Protein AF-A0A0M0K6E9-F1 (afdb_monomer)

Solvent-accessible surface area (backbone atoms only — not comparable to full-atom values): 15662 Å² total; per-residue (Å²): 115,78,27,54,38,90,87,44,92,44,72,68,58,21,59,28,70,91,46,44,61,85,94,59,81,54,86,78,36,38,85,63,78,70,78,44,75,76,77,86,71,54,71,68,55,49,50,53,54,42,51,75,70,72,53,72,46,71,55,68,53,72,87,80,76,97,54,98,87,68,68,52,81,62,51,58,51,50,52,39,57,74,69,68,52,61,40,91,43,39,32,44,27,28,70,50,66,69,52,52,53,46,30,44,74,76,38,48,69,39,21,67,51,25,30,42,37,42,82,57,90,54,86,40,55,60,27,85,44,22,57,58,44,33,73,74,62,46,40,30,37,29,37,43,50,44,39,38,33,15,24,33,95,82,45,80,47,79,37,75,21,68,21,42,50,36,24,48,74,40,65,34,42,37,33,31,38,49,69,78,71,66,62,46,27,43,43,19,94,86,52,82,92,71,39,59,52,44,72,77,76,59,65,67,60,49,53,48,49,42,51,54,77,57,43,62,44,74,42,54,93,53,62,63,62,60,50,51,52,51,51,51,54,51,52,56,58,71,69,47,70,92,71,78,65,79,61,66,58,42,76,77,48,75,54,95,72,82,87,75,89,71,50,68,76,73,65,95

Nearest PDB structures (foldseek):
  4r7o-assembly5_E  TM=6.839E-01  e=2.406E-07  Bacillus anthracis str. Ames
  1t8q-assembly2_C  TM=6.823E-01  e=1.991E-06  Escherichia coli
  3lcg-assembly1_B  TM=3.330E-01  e=2.921E-01  Escherichia coli K-12
  5x2q-assembly2_D  TM=2.637E-01  e=1.914E-01  Oryzias latipes
  4kem-assembly1_B  TM=5.109E-01  e=4.163E+00  Azospirillum sp. B510

Organism: NCBI:txid1460289

Sequence (268 aa):
MDSSKASATSAAAYMSMDNTATFRTDLYSDAWDGTVCPTLVTHKESIALINAAGRKFTPELKTYFSWSGSLTYDQVVDEYKQAKVEPSRVWLQSFNEPDIMWWIQNEPAFGAQAVMLDGSAIFGGFGHRAGYLASAGVRYIAPQLGHLIASNANGTGLVPSAYARNATAAGLKIITWTVERNYGCSPAEASTRATPPCTSFNELELIDTLYKMGVVGVFSDWPATVTFYASCIDHLRTKRPAASTCGEVKAIWNRSGCCGAQSAREVF

Structure (mmCIF, N/CA/C/O backbone):
data_AF-A0A0M0K6E9-F1
#
_entry.id   AF-A0A0M0K6E9-F1
#
loop_
_atom_site.group_PDB
_atom_site.id
_atom_site.type_symbol
_atom_site.label_atom_id
_atom_site.label_alt_id
_atom_site.label_comp_id
_atom_site.label_asym_id
_atom_site.label_entity_id
_atom_site.label_seq_id
_atom_site.pdbx_PDB_ins_code
_atom_site.Cartn_x
_atom_site.Cartn_y
_atom_site.Cartn_z
_atom_site.occupancy
_atom_site.B_iso_or_equiv
_atom_site.auth_seq_id
_atom_site.auth_comp_id
_atom_site.auth_asym_id
_atom_site.auth_atom_id
_atom_site.pdbx_PDB_model_num
ATOM 1 N N . MET A 1 1 ? 7.246 12.641 3.439 1.00 56.47 1 MET A N 1
ATOM 2 C CA . MET A 1 1 ? 6.322 13.265 2.466 1.00 56.47 1 MET A CA 1
ATOM 3 C C . MET A 1 1 ? 7.118 13.619 1.230 1.00 56.47 1 MET A C 1
ATOM 5 O O . MET A 1 1 ? 8.310 13.838 1.365 1.00 56.47 1 MET A O 1
ATOM 9 N N . ASP A 1 2 ? 6.502 13.663 0.055 1.00 63.94 2 ASP A N 1
ATOM 10 C CA . ASP A 1 2 ? 7.257 13.825 -1.197 1.00 63.94 2 ASP A CA 1
ATOM 11 C C . ASP A 1 2 ? 7.785 15.242 -1.429 1.00 63.94 2 ASP A C 1
ATOM 13 O O . ASP A 1 2 ? 8.821 15.391 -2.060 1.00 63.94 2 ASP A O 1
ATOM 17 N N . SER A 1 3 ? 7.153 16.260 -0.840 1.00 70.38 3 SER A N 1
ATOM 18 C CA . SER A 1 3 ? 7.655 17.640 -0.834 1.00 70.38 3 SER A CA 1
ATOM 19 C C . SER A 1 3 ? 8.727 17.899 0.238 1.00 70.38 3 SER A C 1
ATOM 21 O O . SER A 1 3 ? 9.065 19.051 0.510 1.00 70.38 3 SER A O 1
ATOM 23 N N . SER A 1 4 ? 9.261 16.851 0.888 1.00 71.94 4 SER A N 1
ATOM 24 C CA . SER A 1 4 ? 10.208 17.026 1.992 1.00 71.94 4 SER A CA 1
ATOM 25 C C . SER A 1 4 ? 11.603 17.423 1.516 1.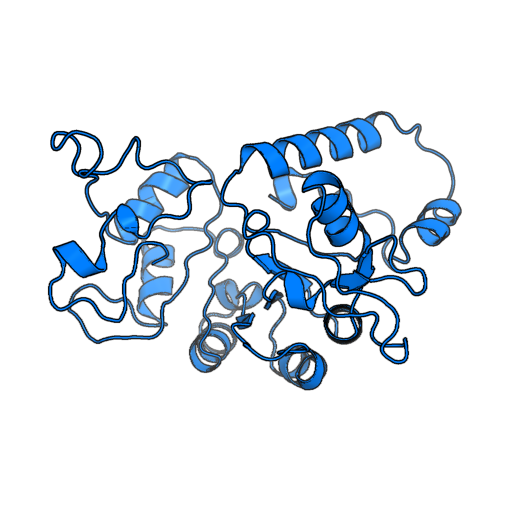00 71.94 4 SER A C 1
ATOM 27 O O . SER A 1 4 ? 12.211 16.703 0.723 1.00 71.94 4 SER A O 1
ATOM 29 N N . LYS A 1 5 ? 12.177 18.474 2.104 1.00 77.81 5 LYS A N 1
ATOM 30 C CA . LYS A 1 5 ? 13.596 18.821 1.944 1.00 77.81 5 LYS A CA 1
ATOM 31 C C . LYS A 1 5 ? 14.370 18.543 3.222 1.00 77.81 5 LYS A C 1
ATOM 33 O O . LYS A 1 5 ? 14.370 19.351 4.144 1.00 77.81 5 LYS A O 1
ATOM 38 N N . ALA A 1 6 ? 15.082 17.418 3.263 1.00 78.88 6 ALA A N 1
ATOM 39 C CA . ALA A 1 6 ? 15.804 16.969 4.459 1.00 78.88 6 ALA A CA 1
ATOM 40 C C . ALA A 1 6 ? 16.859 17.967 4.981 1.00 78.88 6 ALA A C 1
ATOM 42 O O . ALA A 1 6 ? 17.166 17.962 6.166 1.00 78.88 6 ALA A O 1
ATOM 43 N N . SER A 1 7 ? 17.397 18.834 4.117 1.00 83.00 7 SER A N 1
ATOM 44 C CA . SER A 1 7 ? 18.356 19.884 4.488 1.00 83.00 7 SER A CA 1
ATOM 45 C C . SER A 1 7 ? 17.712 21.204 4.935 1.00 83.00 7 SER A C 1
ATOM 47 O O . SER A 1 7 ? 18.424 22.176 5.181 1.00 83.00 7 SER A O 1
ATOM 49 N N . ALA A 1 8 ? 16.381 21.282 5.007 1.00 82.19 8 ALA A N 1
ATOM 50 C CA . ALA A 1 8 ? 15.678 22.486 5.429 1.00 82.19 8 ALA A CA 1
ATOM 51 C C . ALA A 1 8 ? 15.840 22.754 6.932 1.00 82.19 8 ALA A C 1
ATOM 53 O O . ALA A 1 8 ? 15.826 21.841 7.752 1.00 82.19 8 ALA A O 1
ATOM 54 N N . THR A 1 9 ? 15.930 24.033 7.295 1.00 86.69 9 THR A N 1
ATOM 55 C CA . THR A 1 9 ? 16.060 24.502 8.686 1.00 86.69 9 THR A CA 1
ATOM 56 C C . THR A 1 9 ? 14.766 25.099 9.249 1.00 86.69 9 THR A C 1
ATOM 58 O O . THR A 1 9 ? 14.745 25.566 10.385 1.00 86.69 9 THR A O 1
ATOM 61 N N . SER A 1 10 ? 13.674 25.088 8.479 1.00 79.25 10 SER A N 1
ATOM 62 C CA . SER A 1 10 ? 12.345 25.535 8.905 1.00 79.25 10 SER A CA 1
ATOM 63 C C . SER A 1 10 ? 11.263 24.589 8.388 1.00 79.25 10 SER A C 1
ATOM 65 O O . SER A 1 10 ? 11.440 23.953 7.349 1.00 79.25 10 SER A O 1
ATOM 67 N N . ALA A 1 11 ? 10.126 24.514 9.086 1.00 74.44 11 ALA A N 1
ATOM 68 C CA . ALA A 1 11 ? 8.993 23.682 8.669 1.00 74.44 11 ALA A CA 1
ATOM 69 C C . ALA A 1 11 ? 8.453 24.088 7.285 1.00 74.44 11 ALA A C 1
ATOM 71 O O . ALA A 1 11 ? 8.203 23.229 6.444 1.00 74.44 11 ALA A O 1
ATOM 72 N N . ALA A 1 12 ? 8.366 25.397 7.018 1.00 73.00 12 ALA A N 1
ATOM 73 C CA . ALA A 1 12 ? 7.938 25.924 5.723 1.00 73.00 12 ALA A CA 1
ATOM 74 C C . ALA A 1 12 ? 8.882 25.501 4.583 1.00 73.00 12 ALA A C 1
ATOM 76 O O . ALA A 1 12 ? 8.428 25.046 3.540 1.00 73.00 12 ALA A O 1
ATOM 77 N N . ALA A 1 13 ? 10.202 25.575 4.793 1.00 72.69 13 ALA A N 1
ATOM 78 C CA . ALA A 1 13 ? 11.173 25.130 3.792 1.00 72.69 13 ALA A CA 1
ATOM 79 C C . ALA A 1 13 ? 11.216 23.600 3.657 1.00 72.69 13 ALA A C 1
ATOM 81 O O . ALA A 1 13 ? 11.500 23.085 2.574 1.00 72.69 13 ALA A O 1
ATOM 82 N N . TYR A 1 14 ? 10.934 22.876 4.745 1.00 74.81 14 TYR A N 1
ATOM 83 C CA . TYR A 1 14 ? 10.854 21.421 4.736 1.00 74.81 14 TYR A CA 1
ATOM 84 C C . TYR A 1 14 ? 9.679 20.940 3.888 1.00 74.81 14 TYR A C 1
ATOM 86 O O . TYR A 1 14 ? 9.843 19.939 3.214 1.00 74.81 14 TYR A O 1
ATOM 94 N N . MET A 1 15 ? 8.546 21.647 3.879 1.00 71.88 15 MET A N 1
ATOM 95 C CA . MET A 1 15 ? 7.330 21.278 3.138 1.00 71.88 15 MET A CA 1
ATOM 96 C C . MET A 1 15 ? 7.095 22.093 1.850 1.00 71.88 15 MET A C 1
ATOM 98 O O . MET A 1 15 ? 5.975 22.103 1.344 1.00 71.88 15 MET A O 1
ATOM 102 N N . SER A 1 16 ? 8.113 22.785 1.321 1.00 70.44 16 SER A N 1
ATOM 103 C CA . SER A 1 16 ? 7.951 23.677 0.157 1.00 70.44 16 SER A CA 1
ATOM 104 C C . SER A 1 16 ? 7.515 22.933 -1.116 1.00 70.44 16 SER A C 1
ATOM 106 O O . SER A 1 16 ? 8.034 21.851 -1.409 1.00 70.44 16 SER A O 1
ATOM 108 N N . MET A 1 17 ? 6.638 23.565 -1.909 1.00 68.94 17 MET A N 1
ATOM 109 C CA . MET A 1 17 ? 6.231 23.102 -3.248 1.00 68.94 17 MET A CA 1
ATOM 110 C C . MET A 1 17 ? 7.397 23.032 -4.230 1.00 68.94 17 MET A C 1
ATOM 112 O O . MET A 1 17 ? 7.343 22.261 -5.180 1.00 68.94 17 MET A O 1
ATOM 116 N N . ASP A 1 18 ? 8.476 23.786 -3.994 1.00 72.38 18 ASP A N 1
ATOM 117 C CA . ASP A 1 18 ? 9.683 23.705 -4.829 1.00 72.38 18 ASP A CA 1
ATOM 118 C C . ASP A 1 18 ? 10.274 22.284 -4.847 1.00 72.38 18 ASP A C 1
ATOM 120 O O . ASP A 1 18 ? 11.077 21.945 -5.715 1.00 72.38 18 ASP A O 1
ATOM 124 N N . ASN A 1 19 ? 9.900 21.451 -3.868 1.00 73.56 19 ASN A N 1
ATOM 125 C CA . ASN A 1 19 ? 10.309 20.055 -3.775 1.00 73.56 19 ASN A CA 1
ATOM 126 C C . ASN A 1 19 ? 9.246 19.081 -4.317 1.00 73.56 19 ASN A C 1
ATOM 128 O O . ASN A 1 19 ? 9.499 17.876 -4.354 1.00 73.56 19 ASN A O 1
ATOM 132 N N . THR A 1 20 ? 8.057 19.554 -4.705 1.00 76.75 20 THR A N 1
ATOM 133 C CA . THR A 1 20 ? 7.028 18.719 -5.330 1.00 76.75 20 THR A CA 1
ATOM 134 C C . THR A 1 20 ? 7.493 18.324 -6.732 1.00 76.75 20 THR A C 1
ATOM 136 O O . THR A 1 20 ? 7.884 19.157 -7.548 1.00 76.75 20 THR A O 1
ATOM 139 N N . ALA A 1 21 ? 7.457 17.026 -7.041 1.00 76.25 21 ALA A N 1
ATOM 140 C CA . ALA A 1 21 ? 7.793 16.552 -8.379 1.00 76.25 21 ALA A CA 1
ATOM 141 C C . ALA A 1 21 ? 6.805 17.105 -9.424 1.00 76.25 21 ALA A C 1
ATOM 143 O O . ALA A 1 21 ? 5.596 17.084 -9.209 1.00 76.25 21 ALA A O 1
ATOM 144 N N . THR A 1 22 ? 7.306 17.529 -10.587 1.00 74.88 22 THR A N 1
ATOM 145 C CA . THR A 1 22 ? 6.539 18.280 -11.606 1.00 74.88 22 THR A CA 1
ATOM 146 C C . THR A 1 22 ? 5.360 17.533 -12.234 1.00 74.88 22 THR A C 1
ATOM 148 O O . THR A 1 22 ? 4.512 18.156 -12.864 1.00 74.88 22 THR A O 1
ATOM 151 N N . PHE A 1 23 ? 5.288 16.209 -12.085 1.00 71.81 23 PHE A N 1
ATOM 152 C CA . PHE A 1 23 ? 4.136 15.414 -12.523 1.00 71.81 23 PHE A CA 1
ATOM 153 C C . PHE A 1 23 ? 2.958 15.471 -11.537 1.00 71.81 23 PHE A C 1
ATOM 155 O O . PHE A 1 23 ? 1.907 14.900 -11.813 1.00 71.81 23 PHE A O 1
ATOM 162 N N . ARG A 1 24 ? 3.125 16.111 -10.376 1.00 74.56 24 ARG A N 1
ATOM 163 C CA . ARG A 1 24 ? 2.075 16.319 -9.375 1.00 74.56 24 ARG A CA 1
ATOM 164 C C . ARG A 1 24 ? 1.499 17.723 -9.495 1.00 74.56 24 ARG A C 1
ATOM 166 O O . ARG A 1 24 ? 2.095 18.609 -10.098 1.00 74.56 24 ARG A O 1
ATOM 173 N N . THR A 1 25 ? 0.314 17.908 -8.925 1.00 72.69 25 THR A N 1
ATOM 174 C CA . THR A 1 25 ? -0.347 19.209 -8.864 1.00 72.69 25 THR A CA 1
ATOM 175 C C . THR A 1 25 ? -0.344 19.731 -7.441 1.00 72.69 25 THR A C 1
ATOM 177 O O . THR A 1 25 ? -0.618 18.985 -6.502 1.00 72.69 25 THR A O 1
ATOM 180 N N . ASP A 1 26 ? -0.095 21.025 -7.302 1.00 73.75 26 ASP A N 1
ATOM 181 C CA . ASP A 1 26 ? -0.252 21.723 -6.038 1.00 73.75 26 ASP A CA 1
ATOM 182 C C . ASP A 1 26 ? -1.577 22.507 -5.958 1.00 73.75 26 ASP A C 1
ATOM 184 O O . ASP A 1 26 ? -1.787 23.231 -4.990 1.00 73.75 26 ASP A O 1
ATOM 188 N N . LEU A 1 27 ? -2.487 22.338 -6.934 1.00 71.25 27 LEU A N 1
ATOM 189 C CA . LEU A 1 27 ? -3.756 23.077 -7.089 1.00 71.25 27 LEU A CA 1
ATOM 190 C C . LEU A 1 27 ? -4.636 23.115 -5.823 1.00 71.25 27 LEU A C 1
ATOM 192 O O . LEU A 1 27 ? -5.448 24.021 -5.672 1.00 71.25 27 LEU A O 1
ATOM 196 N N . TYR A 1 28 ? -4.487 22.139 -4.923 1.00 69.00 28 TYR A N 1
ATOM 197 C CA . TYR A 1 28 ? -5.249 22.024 -3.672 1.00 69.00 28 TYR A CA 1
ATOM 198 C C . TYR A 1 28 ? -4.394 22.197 -2.407 1.00 69.00 28 TYR A C 1
ATOM 200 O O . TYR A 1 28 ? -4.772 21.724 -1.337 1.00 69.00 28 TYR A O 1
ATOM 208 N N . SER A 1 29 ? -3.227 22.828 -2.526 1.00 67.12 29 SER A N 1
ATOM 209 C CA . SER A 1 29 ? -2.362 23.161 -1.392 1.00 67.12 29 SER A CA 1
ATOM 210 C C . SER A 1 29 ? -2.468 24.645 -1.033 1.00 67.12 29 SER A C 1
ATOM 212 O O . SER A 1 29 ? -2.678 25.479 -1.915 1.00 67.12 29 SER A O 1
ATOM 214 N N . ASP A 1 30 ? -2.217 24.991 0.235 1.00 60.59 30 ASP A N 1
ATOM 215 C CA . ASP A 1 30 ? -2.114 26.379 0.737 1.00 60.59 30 ASP A CA 1
ATOM 216 C C . ASP A 1 30 ? -1.158 27.215 -0.091 1.00 60.59 30 ASP A C 1
ATOM 218 O O . ASP A 1 30 ? -1.250 28.436 -0.139 1.00 60.59 30 ASP A O 1
ATOM 222 N N . ALA A 1 31 ? -0.205 26.550 -0.721 1.00 55.06 31 ALA A N 1
ATOM 223 C CA . ALA A 1 31 ? 0.889 27.177 -1.402 1.00 55.06 31 ALA A CA 1
ATOM 224 C C . ALA A 1 31 ? 0.543 27.545 -2.867 1.00 55.06 31 ALA A C 1
ATOM 226 O O . ALA A 1 31 ? 1.292 28.295 -3.486 1.00 55.06 31 ALA A O 1
ATOM 227 N N . TRP A 1 32 ? -0.618 27.123 -3.399 1.00 57.84 32 TRP A N 1
ATOM 228 C CA . TRP A 1 32 ? -1.093 27.536 -4.731 1.00 57.84 32 TRP A CA 1
ATOM 229 C C . TRP A 1 32 ? -1.640 28.969 -4.776 1.00 57.84 32 TRP A C 1
ATOM 231 O O . TRP A 1 32 ? -1.331 29.705 -5.711 1.00 57.84 32 TRP A O 1
ATOM 241 N N . ASP A 1 33 ? -2.426 29.393 -3.780 1.00 63.12 33 ASP A N 1
ATOM 242 C CA . ASP A 1 33 ? -2.979 30.758 -3.735 1.00 63.12 33 ASP A CA 1
ATOM 243 C C . ASP A 1 33 ? -3.060 31.393 -2.333 1.00 63.12 33 ASP A C 1
ATOM 245 O O . ASP A 1 33 ? -3.510 32.532 -2.198 1.00 63.12 33 ASP A O 1
ATOM 249 N N . GLY A 1 34 ? -2.612 30.699 -1.281 1.00 61.03 34 GLY A N 1
ATOM 250 C CA . GLY A 1 34 ? -2.683 31.186 0.100 1.00 61.03 34 GLY A CA 1
ATOM 251 C C . GLY A 1 34 ? -4.090 31.198 0.705 1.00 61.03 34 GLY A C 1
ATOM 252 O O . GLY A 1 34 ? -4.249 31.670 1.830 1.00 61.03 34 GLY A O 1
ATOM 253 N N . THR A 1 35 ? -5.111 30.711 -0.010 1.00 61.12 35 THR A N 1
ATOM 254 C CA . THR A 1 35 ? -6.521 30.773 0.412 1.00 61.12 35 THR A CA 1
ATOM 255 C C . THR A 1 35 ? -7.100 29.426 0.842 1.00 61.12 35 THR A C 1
ATOM 257 O O . THR A 1 35 ? -8.099 29.399 1.563 1.00 61.12 35 THR A O 1
ATOM 260 N N . VAL A 1 36 ? -6.466 28.309 0.465 1.00 61.19 36 VAL A N 1
ATOM 261 C CA . VAL A 1 36 ? -6.935 26.953 0.789 1.00 61.19 36 VAL A CA 1
ATOM 262 C C . VAL A 1 36 ? -5.962 26.254 1.732 1.00 61.19 36 VAL A C 1
ATOM 264 O O . VAL A 1 36 ? -4.979 25.691 1.281 1.00 61.19 36 VAL A O 1
ATOM 267 N N . CYS A 1 37 ? -6.268 26.226 3.031 1.00 64.88 37 CYS A N 1
ATOM 268 C CA . CYS A 1 37 ? -5.591 25.342 3.985 1.00 64.88 37 CYS A CA 1
ATOM 269 C C . CYS A 1 37 ? -6.374 24.024 4.116 1.00 64.88 37 CYS A C 1
ATOM 271 O O . CYS A 1 37 ? -7.445 24.033 4.740 1.00 64.88 37 CYS A O 1
ATOM 273 N N . PRO A 1 38 ? -5.927 22.890 3.531 1.00 71.94 38 PRO A N 1
ATOM 274 C CA . PRO A 1 38 ? -6.587 21.621 3.726 1.00 71.94 38 PRO A CA 1
ATOM 275 C C . PRO A 1 38 ? -6.465 21.252 5.201 1.00 71.94 38 PRO A C 1
ATOM 277 O O . PRO A 1 38 ? -5.383 21.169 5.783 1.00 71.94 38 PRO A O 1
ATOM 280 N N . THR A 1 39 ? -7.619 21.048 5.822 1.00 80.00 39 THR A N 1
ATOM 281 C CA . THR A 1 39 ? -7.694 20.683 7.231 1.00 80.00 39 THR A CA 1
ATOM 282 C C . THR A 1 39 ? -7.197 19.253 7.398 1.00 80.00 39 THR A C 1
ATOM 284 O O . THR A 1 39 ? -7.747 18.325 6.802 1.00 80.00 39 THR A O 1
ATOM 287 N N . LEU A 1 40 ? -6.155 19.070 8.212 1.00 83.56 40 LEU A N 1
ATOM 288 C CA . LEU A 1 40 ? -5.730 17.738 8.627 1.00 83.56 40 LEU A CA 1
ATOM 289 C C . LEU A 1 40 ? -6.861 17.073 9.408 1.00 83.56 40 LEU A C 1
ATOM 291 O O . LEU A 1 40 ? -7.441 17.676 10.309 1.00 83.56 40 LEU A O 1
ATOM 295 N N . VAL A 1 41 ? -7.136 15.819 9.070 1.00 88.88 41 VAL A N 1
ATOM 296 C CA . VAL A 1 41 ? -8.130 15.001 9.760 1.00 88.88 41 VAL A CA 1
ATOM 297 C C . VAL A 1 41 ? -7.441 13.967 10.636 1.00 88.88 41 VAL A C 1
ATOM 299 O O . VAL A 1 41 ? -6.363 13.460 10.319 1.00 88.88 41 VAL A O 1
ATOM 302 N N . THR A 1 42 ? -8.086 13.630 11.742 1.00 92.81 42 THR A N 1
ATOM 303 C CA . THR A 1 42 ? -7.726 12.479 12.566 1.00 92.81 42 THR A CA 1
ATOM 304 C C . THR A 1 42 ? -7.980 11.175 11.810 1.00 92.81 42 THR A C 1
ATOM 306 O O . THR A 1 42 ? -8.753 11.115 10.847 1.00 92.81 42 THR A O 1
ATOM 309 N N . HIS A 1 43 ? -7.377 10.082 12.277 1.00 94.94 43 HIS A N 1
ATOM 310 C CA . HIS A 1 43 ? -7.642 8.768 11.697 1.00 94.94 43 HIS A CA 1
ATOM 311 C C . HIS A 1 43 ? -9.131 8.383 11.835 1.00 94.94 43 HIS A C 1
ATOM 313 O O . HIS A 1 43 ? -9.732 7.972 10.843 1.00 94.94 43 HIS A O 1
ATOM 319 N N . LYS A 1 44 ? -9.783 8.656 12.977 1.00 96.50 44 LYS A N 1
ATOM 320 C CA . LYS A 1 44 ? -11.241 8.464 13.153 1.00 96.50 44 LYS A CA 1
ATOM 321 C C . LYS A 1 44 ? -12.088 9.223 12.130 1.00 96.50 44 LYS A C 1
ATOM 323 O O . LYS A 1 44 ? -13.037 8.662 11.582 1.00 96.50 44 LYS A O 1
ATOM 328 N N . GLU A 1 45 ? -11.756 10.481 11.854 1.00 96.44 45 GLU A N 1
ATOM 329 C CA . GLU A 1 45 ? -12.460 11.278 10.841 1.00 96.44 45 GLU A CA 1
ATOM 330 C C . GLU A 1 45 ? -12.248 10.708 9.436 1.00 96.44 45 GLU A C 1
ATOM 332 O O . GLU A 1 45 ? -13.209 10.581 8.675 1.00 96.44 45 GLU A O 1
ATOM 337 N N . SER A 1 46 ? -11.028 10.267 9.106 1.00 96.62 46 SER A N 1
ATOM 338 C CA . SER A 1 46 ? -10.772 9.589 7.829 1.00 96.62 46 SER A CA 1
ATOM 339 C C . SER A 1 46 ? -11.556 8.276 7.702 1.00 96.62 46 SER A C 1
ATOM 341 O O . SER A 1 46 ? -12.117 8.003 6.638 1.00 96.62 46 SER A O 1
ATOM 343 N N . ILE A 1 47 ? -11.691 7.506 8.795 1.00 98.38 47 ILE A N 1
ATOM 344 C CA . ILE A 1 47 ? -12.524 6.301 8.832 1.00 98.38 47 ILE A CA 1
ATOM 345 C C . ILE A 1 47 ? -13.972 6.660 8.491 1.00 98.38 47 ILE A C 1
ATOM 347 O O . ILE A 1 47 ? -14.576 6.020 7.630 1.00 98.38 47 ILE A O 1
ATOM 351 N N . ALA A 1 48 ? -14.527 7.693 9.129 1.00 97.94 48 ALA A N 1
ATOM 352 C CA . ALA A 1 48 ? -15.903 8.119 8.891 1.00 97.94 48 ALA A CA 1
ATOM 353 C C . ALA A 1 48 ? -16.136 8.528 7.424 1.00 97.94 48 ALA A C 1
ATOM 355 O O . ALA A 1 48 ? -17.099 8.067 6.806 1.00 97.94 48 ALA A O 1
ATOM 356 N N . LEU A 1 49 ? -15.230 9.326 6.848 1.00 96.94 49 LEU A N 1
ATOM 357 C CA . LEU A 1 49 ? -15.312 9.795 5.461 1.00 96.94 49 LEU A CA 1
ATOM 358 C C . LEU A 1 49 ? -15.245 8.641 4.449 1.00 96.94 49 LEU A C 1
ATOM 360 O O . LEU A 1 49 ? -16.105 8.517 3.575 1.00 96.94 49 LEU A O 1
ATOM 364 N N . ILE A 1 50 ? -14.250 7.761 4.582 1.00 97.25 50 ILE A N 1
ATOM 365 C CA . ILE A 1 50 ? -14.052 6.626 3.667 1.00 97.25 50 ILE A CA 1
ATOM 366 C C . ILE A 1 50 ? -15.193 5.608 3.817 1.00 97.25 50 ILE A C 1
ATOM 368 O O . ILE A 1 50 ? -15.657 5.038 2.822 1.00 97.25 50 ILE A O 1
ATOM 372 N N . ASN A 1 51 ? -15.698 5.404 5.040 1.00 96.81 51 ASN A N 1
ATOM 373 C CA . ASN A 1 51 ? -16.830 4.515 5.273 1.00 96.81 51 ASN A CA 1
ATOM 374 C C . ASN A 1 51 ? -18.113 5.041 4.622 1.00 96.81 51 ASN A C 1
ATOM 376 O O . ASN A 1 51 ? -18.817 4.265 3.978 1.00 96.81 51 ASN A O 1
ATOM 380 N N . ALA A 1 52 ? -18.387 6.345 4.738 1.00 97.25 52 ALA A N 1
ATOM 381 C CA . ALA A 1 52 ? -19.530 6.987 4.089 1.00 97.25 52 ALA A CA 1
ATOM 382 C C . ALA A 1 52 ? -19.474 6.859 2.556 1.00 97.25 52 ALA A C 1
ATOM 384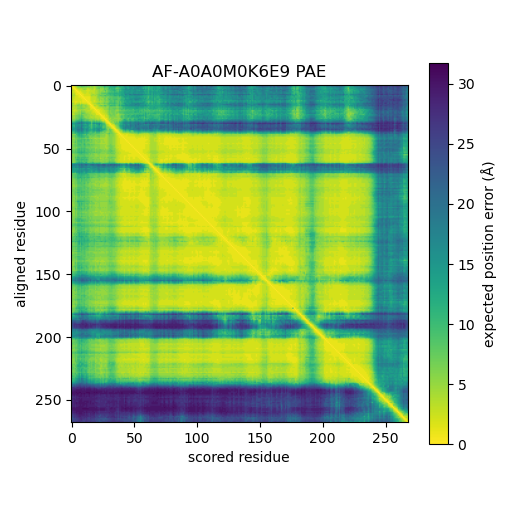 O O . ALA A 1 52 ? -20.506 6.710 1.907 1.00 97.25 52 ALA A O 1
ATOM 385 N N . ALA A 1 53 ? -18.268 6.831 1.979 1.00 96.44 53 ALA A N 1
ATOM 386 C CA . ALA A 1 53 ? -18.049 6.574 0.557 1.00 96.44 53 ALA A CA 1
ATOM 387 C C . ALA A 1 53 ? -18.132 5.081 0.160 1.00 96.44 53 ALA A C 1
ATOM 389 O O . ALA A 1 53 ? -17.966 4.748 -1.017 1.00 96.44 53 ALA A O 1
ATOM 390 N N . GLY A 1 54 ? -18.352 4.168 1.116 1.00 96.31 54 GLY A N 1
ATOM 391 C CA . GLY A 1 54 ? -18.460 2.727 0.875 1.00 96.31 54 GLY A CA 1
ATOM 392 C C . GLY A 1 54 ? -17.159 2.067 0.405 1.00 96.31 54 GLY A C 1
ATOM 393 O O . GLY A 1 54 ? -17.206 1.053 -0.290 1.00 96.31 54 GLY A O 1
ATOM 394 N N . ARG A 1 55 ? -15.992 2.642 0.730 1.00 95.25 55 ARG A N 1
ATOM 395 C CA . ARG A 1 55 ? -14.679 2.167 0.252 1.00 95.25 55 ARG A CA 1
ATOM 396 C C . ARG A 1 55 ? -13.937 1.323 1.290 1.00 95.25 55 ARG A C 1
ATOM 398 O O . ARG A 1 55 ? -14.297 1.309 2.466 1.00 95.25 55 ARG A O 1
ATOM 405 N N . LYS A 1 56 ? -12.936 0.564 0.841 1.00 97.19 56 LYS A N 1
ATOM 406 C CA . LYS A 1 56 ? -11.987 -0.154 1.710 1.00 97.19 56 LYS A CA 1
ATOM 407 C C . LYS A 1 56 ? -10.920 0.820 2.227 1.00 97.19 56 LYS A C 1
ATOM 409 O O . LYS A 1 56 ? -10.765 1.912 1.686 1.00 97.19 56 LYS A O 1
ATOM 414 N N . PHE A 1 57 ? -10.197 0.416 3.263 1.00 97.94 57 PHE A N 1
ATOM 415 C CA . PHE A 1 57 ? -9.190 1.224 3.947 1.00 97.94 57 PHE A CA 1
ATOM 416 C C . PHE A 1 57 ? -7.814 0.591 3.767 1.00 97.94 57 PHE A C 1
ATOM 418 O O . PHE A 1 57 ? -7.688 -0.625 3.875 1.00 97.94 57 PHE A O 1
ATOM 425 N N . THR A 1 58 ? -6.784 1.406 3.546 1.00 97.25 58 THR A N 1
ATOM 426 C CA . THR A 1 58 ? -5.381 0.964 3.458 1.00 97.25 58 THR A CA 1
ATOM 427 C C . THR A 1 58 ? -4.484 1.817 4.375 1.00 97.25 58 THR A C 1
ATOM 429 O O . THR A 1 58 ? -3.594 2.515 3.881 1.00 97.25 58 THR A O 1
ATOM 432 N N . PRO A 1 59 ? -4.747 1.880 5.695 1.00 97.00 59 PRO A N 1
ATOM 433 C CA . PRO A 1 59 ? -4.001 2.744 6.614 1.00 97.00 59 PRO A CA 1
ATOM 434 C C . PRO A 1 59 ? -2.550 2.278 6.781 1.00 97.00 59 PRO A C 1
ATOM 436 O O . PRO A 1 59 ? -2.297 1.110 7.075 1.00 97.00 59 PRO A O 1
ATOM 439 N N . GLU A 1 60 ? -1.600 3.203 6.640 1.00 95.94 60 GLU A N 1
ATOM 440 C CA . GLU A 1 60 ? -0.194 2.947 6.951 1.00 95.94 60 GLU A CA 1
ATOM 441 C C . GLU A 1 60 ? 0.165 3.424 8.353 1.00 95.94 60 GLU A C 1
ATOM 443 O O . GLU A 1 60 ? 0.081 4.617 8.651 1.00 95.94 60 GLU A O 1
ATOM 448 N N . LEU A 1 61 ? 0.639 2.498 9.187 1.00 93.88 61 LEU A N 1
ATOM 449 C CA . LEU A 1 61 ? 1.290 2.839 10.439 1.00 93.88 61 LEU A CA 1
ATOM 450 C C . LEU A 1 61 ? 2.732 3.266 10.150 1.00 93.88 61 LEU A C 1
ATOM 452 O O . LEU A 1 61 ? 3.590 2.457 9.800 1.00 93.88 61 LEU A O 1
ATOM 456 N N . LYS A 1 62 ? 2.994 4.568 10.263 1.00 89.69 62 LYS A N 1
ATOM 457 C CA . LYS A 1 62 ? 4.324 5.142 10.041 1.00 89.69 62 LYS A CA 1
ATOM 458 C C . LYS A 1 62 ? 5.231 4.887 11.246 1.00 89.69 62 LYS A C 1
ATOM 460 O O . LYS A 1 62 ? 4.824 5.101 12.385 1.00 89.69 62 LYS A O 1
ATOM 465 N N . THR A 1 63 ? 6.485 4.510 10.989 1.00 73.50 63 THR A N 1
ATOM 466 C CA . THR A 1 63 ? 7.518 4.417 12.030 1.00 73.50 63 THR A CA 1
ATOM 467 C C . THR A 1 63 ? 7.748 5.785 12.679 1.00 73.50 63 THR A C 1
ATOM 469 O O . THR A 1 63 ? 7.798 6.817 12.010 1.00 73.50 63 THR A O 1
ATOM 472 N N . TYR A 1 64 ? 7.863 5.778 14.001 1.00 66.00 64 TYR A N 1
ATOM 473 C CA . TYR A 1 64 ? 7.588 6.920 14.862 1.00 66.00 64 TYR A CA 1
ATOM 474 C C . TYR A 1 64 ? 8.691 7.972 14.988 1.00 66.00 64 TYR A C 1
ATOM 476 O O . TYR A 1 64 ? 9.851 7.654 15.241 1.00 66.00 64 TYR A O 1
ATOM 484 N N . PHE A 1 65 ? 8.248 9.231 15.031 1.00 59.91 65 PHE A N 1
ATOM 485 C CA . PHE A 1 65 ? 8.733 10.235 15.980 1.00 59.91 65 PHE A CA 1
ATOM 486 C C . PHE A 1 65 ? 7.597 10.476 16.990 1.00 59.91 65 PHE A C 1
ATOM 488 O O . PHE A 1 65 ? 6.460 10.684 16.573 1.00 59.91 65 PHE A O 1
ATOM 495 N N . SER A 1 66 ? 7.856 10.386 18.298 1.00 56.66 66 SER A N 1
ATOM 496 C CA . SER A 1 66 ? 6.794 10.491 19.314 1.00 56.66 66 SER A CA 1
ATOM 497 C C . SER A 1 66 ? 6.194 11.902 19.348 1.00 56.66 66 SER A C 1
ATOM 499 O O . SER A 1 66 ? 6.887 12.864 19.676 1.00 56.66 66 SER A O 1
ATOM 501 N N . TRP A 1 67 ? 4.906 12.023 19.018 1.00 68.25 67 TRP A N 1
ATOM 502 C CA . TRP A 1 67 ? 4.096 13.224 19.240 1.00 68.25 67 TRP A CA 1
ATOM 503 C C . TRP A 1 67 ? 2.644 12.832 19.552 1.00 68.25 67 TRP A C 1
ATOM 505 O O . TRP A 1 67 ? 2.220 11.712 19.267 1.00 68.25 67 TRP A O 1
ATOM 515 N N . SER A 1 68 ? 1.881 13.751 20.147 1.00 68.12 68 SER A N 1
ATOM 516 C CA . SER A 1 68 ? 0.576 13.481 20.775 1.00 68.12 68 SER A CA 1
ATOM 517 C C . SER A 1 68 ? -0.511 12.884 19.871 1.00 68.12 68 SER A C 1
ATOM 519 O O . SER A 1 68 ? -1.461 12.316 20.399 1.00 68.12 68 SER A O 1
ATOM 521 N N . GLY A 1 69 ? -0.405 13.003 18.545 1.00 69.44 69 GLY A N 1
ATOM 522 C CA . GLY A 1 69 ? -1.394 12.483 17.592 1.00 69.44 69 GLY A CA 1
ATOM 523 C C . GLY A 1 69 ? -1.016 11.172 16.903 1.00 69.44 69 GLY A C 1
ATOM 524 O O . GLY A 1 69 ? -1.671 10.796 15.936 1.00 69.44 69 GLY A O 1
ATOM 525 N N . SER A 1 70 ? 0.041 10.487 17.344 1.00 79.88 70 SER A N 1
ATOM 526 C CA . SER A 1 70 ? 0.459 9.225 16.725 1.00 79.88 70 SER A CA 1
ATOM 527 C C . SER A 1 70 ? -0.236 8.007 17.361 1.00 79.88 70 SER A C 1
ATOM 529 O O . SER A 1 70 ? -0.282 7.906 18.584 1.00 79.88 70 SER A O 1
ATOM 531 N N . LEU A 1 71 ? -0.761 7.091 16.531 1.00 86.88 71 LEU A N 1
ATOM 532 C CA . LEU A 1 71 ? -1.496 5.878 16.947 1.00 86.88 71 LEU A CA 1
ATOM 533 C C . LEU A 1 71 ? -0.647 4.607 16.990 1.00 86.88 71 LEU A C 1
ATOM 535 O O . LEU A 1 71 ? -0.120 4.195 15.957 1.00 86.88 71 LEU A O 1
ATOM 539 N N . THR A 1 72 ? -0.516 3.943 18.129 1.00 91.12 72 THR A N 1
ATOM 540 C CA . THR A 1 72 ? 0.231 2.678 18.238 1.00 91.12 72 THR A CA 1
ATOM 541 C C . THR A 1 72 ? -0.416 1.532 17.440 1.00 91.12 72 THR A C 1
ATOM 543 O O . THR A 1 72 ? -1.533 1.650 16.926 1.00 91.12 72 THR A O 1
ATOM 546 N N . TYR A 1 73 ? 0.294 0.403 17.315 1.00 92.06 73 TYR A N 1
ATOM 547 C CA . TYR A 1 73 ? -0.176 -0.779 16.577 1.00 92.06 73 TYR A CA 1
ATOM 548 C C . TYR A 1 73 ? -1.540 -1.301 17.072 1.00 92.06 73 TYR A C 1
ATOM 550 O O . TYR A 1 73 ? -2.333 -1.778 16.269 1.00 92.06 73 TYR A O 1
ATOM 558 N N . ASP A 1 74 ? -1.860 -1.173 18.355 1.00 94.69 74 ASP A N 1
ATOM 559 C CA . ASP A 1 74 ? -3.155 -1.532 18.939 1.00 94.69 74 ASP A CA 1
ATOM 560 C C . ASP A 1 74 ? -4.198 -0.430 18.707 1.00 94.69 74 ASP A C 1
ATOM 562 O O . ASP A 1 74 ? -5.302 -0.704 18.233 1.00 94.69 74 ASP A O 1
ATOM 566 N N . GLN A 1 75 ? -3.823 0.834 18.926 1.00 94.44 75 GLN A N 1
ATOM 567 C CA . GLN A 1 75 ? -4.730 1.974 18.782 1.00 94.44 75 GLN A CA 1
ATOM 568 C C . GLN A 1 75 ? -5.303 2.103 17.367 1.00 94.44 75 GLN A C 1
ATOM 570 O O . GLN A 1 75 ? -6.498 2.357 17.223 1.00 94.44 75 GLN A O 1
ATOM 575 N N . VAL A 1 76 ? -4.501 1.888 16.313 1.00 95.75 76 VAL A N 1
ATOM 576 C CA . VAL A 1 76 ? -5.010 1.946 14.929 1.00 95.75 76 VAL A CA 1
ATOM 577 C C . VAL A 1 76 ? -6.126 0.925 14.689 1.00 95.75 76 VAL A C 1
ATOM 579 O O . VAL A 1 76 ? -7.101 1.235 14.006 1.00 95.75 76 VAL A O 1
ATOM 582 N N . VAL A 1 77 ? -6.030 -0.265 15.290 1.00 97.88 77 VAL A N 1
ATOM 583 C CA . VAL A 1 77 ? -7.046 -1.322 15.184 1.00 97.88 77 VAL A CA 1
ATOM 584 C C . VAL A 1 77 ? -8.286 -0.976 16.004 1.00 97.88 77 VAL A C 1
ATOM 586 O O . VAL A 1 77 ? -9.414 -1.134 15.525 1.00 97.88 77 VAL A O 1
ATOM 589 N N . ASP A 1 78 ? -8.096 -0.467 17.218 1.00 98.12 78 ASP A N 1
ATOM 590 C CA . ASP A 1 78 ? -9.194 -0.099 18.109 1.00 98.12 78 ASP A CA 1
ATOM 591 C C . ASP A 1 78 ? -10.109 0.966 17.505 1.00 98.12 78 ASP A C 1
ATOM 593 O O . ASP A 1 78 ? -11.326 0.912 17.696 1.00 98.12 78 ASP A O 1
ATOM 597 N N . GLU A 1 79 ? -9.571 1.897 16.718 1.00 98.12 79 GLU A N 1
ATOM 598 C CA . GLU A 1 79 ? -10.395 2.890 16.028 1.00 98.12 79 GLU A CA 1
ATOM 599 C C . GLU A 1 79 ? -11.311 2.267 14.962 1.00 98.12 79 GLU A C 1
ATOM 601 O O . GLU A 1 79 ? -12.481 2.651 14.866 1.00 98.12 79 GLU A O 1
ATOM 606 N N . TYR A 1 80 ? -10.851 1.246 14.225 1.00 98.50 80 TYR A N 1
ATOM 607 C CA . TYR A 1 80 ? -11.712 0.495 13.299 1.00 98.50 80 TYR A CA 1
ATOM 608 C C . TYR A 1 80 ? -12.786 -0.311 14.032 1.00 98.50 80 TYR A C 1
ATOM 610 O O . TYR A 1 80 ? -13.943 -0.329 13.599 1.00 98.50 80 TYR A O 1
ATOM 618 N N . LYS A 1 81 ? -12.436 -0.936 15.164 1.00 98.44 81 LYS A N 1
ATOM 619 C CA . LYS A 1 81 ? -13.398 -1.657 16.014 1.00 98.44 81 LYS A CA 1
ATOM 620 C C . LYS A 1 81 ? -14.472 -0.717 16.567 1.00 98.44 81 LYS A C 1
ATOM 622 O O . LYS A 1 81 ? -15.658 -1.031 16.484 1.00 98.44 81 LYS A O 1
ATOM 627 N N . GLN A 1 82 ? -14.079 0.453 17.076 1.00 98.38 82 GLN A N 1
ATOM 628 C CA . GLN A 1 82 ? -15.000 1.485 17.573 1.00 98.38 82 GLN A CA 1
ATOM 629 C C . GLN A 1 82 ? -15.956 1.965 16.476 1.00 98.38 82 GLN A C 1
ATOM 631 O O . GLN A 1 82 ? -17.153 2.124 16.721 1.00 98.38 82 GLN A O 1
ATOM 636 N N . ALA A 1 83 ? -15.445 2.135 15.255 1.00 98.19 83 ALA A N 1
ATOM 637 C CA . ALA A 1 83 ? -16.239 2.497 14.085 1.00 98.19 83 ALA A CA 1
ATOM 638 C C . ALA A 1 83 ? -17.077 1.336 13.512 1.00 98.19 83 ALA A C 1
ATOM 640 O O . ALA A 1 83 ? -17.832 1.550 12.562 1.00 98.19 83 ALA A O 1
ATOM 641 N N . LYS A 1 84 ? -16.971 0.123 14.079 1.00 97.81 84 LYS A N 1
ATOM 642 C CA . LYS A 1 84 ? -17.654 -1.100 13.623 1.00 97.81 84 LYS A CA 1
ATOM 643 C C . LYS A 1 84 ? -17.380 -1.409 12.147 1.00 97.81 84 LYS A C 1
ATOM 645 O O . LYS A 1 84 ? -18.275 -1.811 11.405 1.00 97.81 84 LYS A O 1
ATOM 650 N N . VAL A 1 85 ? -16.143 -1.184 11.710 1.00 98.44 85 VAL A N 1
ATOM 651 C CA . VAL A 1 85 ? -15.697 -1.545 10.364 1.00 98.44 85 VAL A CA 1
ATOM 652 C C . VAL A 1 85 ? -15.323 -3.022 10.344 1.00 98.44 85 VAL A C 1
ATOM 654 O O . VAL A 1 85 ? -14.514 -3.475 11.151 1.00 98.44 85 VAL A O 1
ATOM 657 N N . GLU A 1 86 ? -15.889 -3.762 9.392 1.00 97.88 86 GLU A N 1
ATOM 658 C CA . GLU A 1 86 ? -15.530 -5.161 9.155 1.00 97.88 86 GLU A CA 1
ATOM 659 C C . GLU A 1 86 ? -14.028 -5.297 8.844 1.00 97.88 86 GLU A C 1
ATOM 661 O O . GLU A 1 86 ? -13.552 -4.632 7.914 1.00 97.88 86 GLU A O 1
ATOM 666 N N . PRO A 1 87 ? -13.276 -6.170 9.545 1.00 98.06 87 PRO A N 1
ATOM 667 C CA . PRO A 1 87 ? -11.828 -6.309 9.355 1.00 98.06 87 PRO A CA 1
ATOM 668 C C . PRO A 1 87 ? -11.411 -6.601 7.907 1.00 98.06 87 PRO A C 1
ATOM 670 O O . PRO A 1 87 ? -10.393 -6.099 7.439 1.00 98.06 87 PRO A O 1
ATOM 673 N N . SER A 1 88 ? -12.244 -7.322 7.148 1.00 97.31 88 SER A N 1
ATOM 674 C CA . SER A 1 88 ? -12.018 -7.623 5.725 1.00 97.31 88 SER A CA 1
ATOM 675 C C . SER A 1 88 ? -11.968 -6.384 4.820 1.00 97.31 88 SER A C 1
ATOM 677 O O . SER A 1 88 ? -11.477 -6.451 3.691 1.00 97.31 88 SER A O 1
ATOM 679 N N . ARG A 1 89 ? -12.438 -5.223 5.294 1.00 97.81 89 ARG A N 1
ATOM 680 C CA . ARG A 1 89 ? -12.334 -3.943 4.579 1.00 97.81 89 ARG A CA 1
ATOM 681 C C . ARG A 1 89 ? -11.042 -3.186 4.877 1.00 97.81 89 ARG A C 1
ATOM 683 O O . ARG A 1 89 ? -10.830 -2.156 4.242 1.00 97.81 89 ARG A O 1
ATOM 690 N N . VAL A 1 90 ? -10.203 -3.646 5.806 1.00 98.38 90 VAL A N 1
ATOM 691 C CA . VAL A 1 90 ? -9.048 -2.890 6.309 1.00 98.38 90 VAL A CA 1
ATOM 692 C C . VAL A 1 90 ? -7.743 -3.596 5.967 1.00 98.38 90 VAL A C 1
ATOM 694 O O . VAL A 1 90 ? -7.502 -4.723 6.379 1.00 98.38 90 VAL A O 1
ATOM 697 N N . TRP A 1 91 ? -6.885 -2.919 5.219 1.00 98.31 91 TRP A N 1
ATOM 698 C CA . TRP A 1 91 ? -5.567 -3.382 4.803 1.00 98.31 91 TRP A CA 1
ATOM 699 C C . TRP A 1 91 ? -4.507 -2.596 5.573 1.00 98.31 91 TRP A C 1
ATOM 701 O O . TRP A 1 91 ? -3.953 -1.621 5.065 1.00 98.31 91 TRP A O 1
ATOM 711 N N . LEU A 1 92 ? -4.283 -2.981 6.832 1.00 98.19 92 LEU A N 1
ATOM 712 C CA . LEU A 1 92 ? -3.230 -2.387 7.660 1.00 98.19 92 LEU A CA 1
ATOM 713 C C . LEU A 1 92 ? -1.876 -2.600 6.985 1.00 98.19 92 LEU A C 1
ATOM 715 O O . LEU A 1 92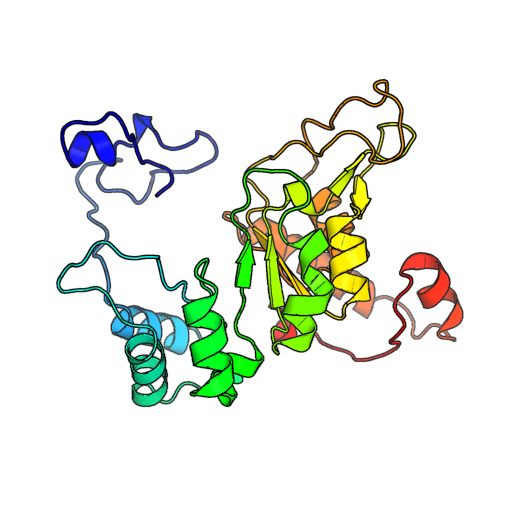 ? -1.560 -3.723 6.593 1.00 98.19 92 LEU A O 1
ATOM 719 N N . GLN A 1 93 ? -1.075 -1.547 6.867 1.00 98.12 93 GLN A N 1
ATOM 720 C CA . GLN A 1 93 ? 0.260 -1.631 6.284 1.00 98.12 93 GLN A CA 1
ATOM 721 C C . GLN A 1 93 ? 1.309 -0.978 7.190 1.00 98.12 93 GLN A C 1
ATOM 723 O O . GLN A 1 93 ? 1.020 -0.011 7.891 1.00 98.12 93 GLN A O 1
ATOM 728 N N . SER A 1 94 ? 2.524 -1.522 7.202 1.00 96.69 94 SER A N 1
ATOM 729 C CA . SER A 1 94 ? 3.663 -0.953 7.935 1.00 96.69 94 SER A CA 1
ATOM 730 C C . SER A 1 94 ? 4.981 -1.382 7.290 1.00 96.69 94 SER A C 1
ATOM 732 O O . SER A 1 94 ? 5.090 -2.492 6.762 1.00 96.69 94 SER A O 1
ATOM 734 N N . PHE A 1 95 ? 5.986 -0.505 7.345 1.00 95.31 95 PHE A N 1
ATOM 735 C CA . PHE A 1 95 ? 7.385 -0.843 7.039 1.00 95.31 95 PHE A CA 1
ATOM 736 C C . PHE A 1 95 ? 8.075 -1.576 8.199 1.00 95.31 95 PHE A C 1
ATOM 738 O O . PHE A 1 95 ? 9.153 -2.143 8.023 1.00 95.31 95 PHE A O 1
ATOM 745 N N . ASN A 1 96 ? 7.483 -1.546 9.394 1.00 94.56 96 ASN A N 1
ATOM 746 C CA . ASN A 1 96 ? 8.043 -2.127 10.601 1.00 94.56 96 ASN A CA 1
ATOM 747 C C . ASN A 1 96 ? 7.512 -3.556 10.794 1.00 94.56 96 ASN A C 1
ATOM 749 O O . ASN A 1 96 ? 6.341 -3.764 11.109 1.00 94.56 96 ASN A O 1
ATOM 753 N N . GLU A 1 97 ? 8.382 -4.554 10.612 1.00 95.56 97 GLU A N 1
ATOM 754 C CA . GLU A 1 97 ? 8.043 -5.980 10.761 1.00 95.56 97 GLU A CA 1
ATOM 755 C C . GLU A 1 97 ? 7.351 -6.308 12.105 1.00 95.56 97 GLU A C 1
ATOM 757 O O . GLU A 1 97 ? 6.324 -6.986 12.072 1.00 95.56 97 GLU A O 1
ATOM 762 N N . PRO A 1 98 ? 7.819 -5.805 13.269 1.00 96.00 98 PRO A N 1
ATOM 763 C CA . PRO A 1 98 ? 7.117 -5.932 14.545 1.00 96.00 98 PRO A CA 1
ATOM 764 C C . PRO A 1 98 ? 5.627 -5.571 14.532 1.00 96.00 98 PRO A C 1
ATOM 766 O O . PRO A 1 98 ? 4.849 -6.300 15.142 1.00 96.00 98 PRO A O 1
ATOM 769 N N . ASP A 1 99 ? 5.211 -4.509 13.835 1.00 96.44 99 ASP A N 1
ATOM 770 C CA . ASP A 1 99 ? 3.800 -4.096 13.797 1.00 96.44 99 ASP A CA 1
ATOM 771 C C . ASP A 1 99 ? 2.952 -5.171 13.101 1.00 96.44 99 ASP A C 1
ATOM 773 O O . ASP A 1 99 ? 1.907 -5.589 13.601 1.00 96.44 99 ASP A O 1
ATOM 777 N N . ILE A 1 100 ? 3.456 -5.682 11.971 1.00 97.88 100 ILE A N 1
ATOM 778 C CA . ILE A 1 100 ? 2.812 -6.741 11.187 1.00 97.88 100 ILE A CA 1
ATOM 779 C C . ILE A 1 100 ? 2.693 -8.022 12.010 1.00 97.88 100 ILE A C 1
ATOM 781 O O . ILE A 1 100 ? 1.620 -8.625 12.074 1.00 97.88 100 ILE A O 1
ATOM 785 N N . MET A 1 101 ? 3.783 -8.430 12.662 1.00 97.75 101 MET A N 1
ATOM 786 C CA . MET A 1 101 ? 3.793 -9.636 13.489 1.00 97.75 101 MET A CA 1
ATOM 787 C C . MET A 1 101 ? 2.845 -9.497 14.680 1.00 97.75 101 MET A C 1
ATOM 789 O O . MET A 1 101 ? 2.140 -10.450 15.012 1.00 97.75 101 MET A O 1
ATOM 793 N N . TRP A 1 102 ? 2.772 -8.308 15.281 1.00 97.81 102 TRP A N 1
ATOM 794 C CA . TRP A 1 102 ? 1.841 -8.041 16.366 1.00 97.81 102 TRP A CA 1
ATOM 795 C C . TRP A 1 102 ? 0.385 -8.160 15.899 1.00 97.81 102 TRP A C 1
ATOM 797 O O . TRP A 1 102 ? -0.388 -8.855 16.557 1.00 97.81 102 TRP A O 1
ATOM 807 N N . TRP A 1 103 ? 0.011 -7.585 14.748 1.00 98.50 103 TRP A N 1
ATOM 808 C CA . TRP A 1 103 ? -1.351 -7.713 14.204 1.00 98.50 103 TRP A CA 1
ATOM 809 C C . TRP A 1 103 ? -1.717 -9.151 13.843 1.00 98.50 103 TRP A C 1
ATOM 811 O O . TRP A 1 103 ? -2.830 -9.585 14.124 1.00 98.50 103 TRP A O 1
ATOM 821 N N . ILE A 1 104 ? -0.790 -9.912 13.256 1.00 98.38 104 ILE A N 1
ATOM 822 C CA . ILE A 1 104 ? -1.010 -11.333 12.944 1.00 98.38 104 ILE A CA 1
ATOM 823 C C . ILE A 1 104 ? -1.300 -12.136 14.220 1.00 98.38 104 ILE A C 1
ATOM 825 O O . ILE A 1 104 ? -2.177 -12.999 14.212 1.00 98.38 104 ILE A O 1
ATOM 829 N N . GLN A 1 105 ? -0.579 -11.855 15.308 1.00 98.12 105 GLN A N 1
ATOM 830 C CA . GLN A 1 105 ? -0.673 -12.614 16.557 1.00 98.12 105 GLN A CA 1
ATOM 831 C C . GLN A 1 105 ? -1.855 -12.190 17.439 1.00 98.12 105 GLN A C 1
ATOM 833 O O . GLN A 1 105 ? -2.517 -13.048 18.017 1.00 98.12 105 GLN A O 1
ATOM 838 N N . ASN A 1 106 ? -2.117 -10.886 17.552 1.00 98.31 106 ASN A N 1
ATOM 839 C CA . ASN A 1 106 ? -3.053 -10.330 18.535 1.00 98.31 106 ASN A CA 1
ATOM 840 C C . ASN A 1 106 ? -4.394 -9.917 17.917 1.00 98.31 106 ASN A C 1
ATOM 842 O O . ASN A 1 106 ? -5.413 -9.921 18.600 1.00 98.31 106 ASN A O 1
ATOM 846 N N . GLU A 1 107 ? -4.414 -9.605 16.620 1.00 98.06 107 GLU A N 1
ATOM 847 C CA . GLU A 1 107 ? -5.592 -9.104 15.905 1.00 98.06 107 GLU A CA 1
ATOM 848 C C . GLU A 1 107 ? -5.864 -9.926 14.635 1.00 98.06 107 GLU A C 1
ATOM 850 O O . GLU A 1 107 ? -5.954 -9.362 13.545 1.00 98.06 107 GLU A O 1
ATOM 855 N N . PRO A 1 108 ? -6.010 -11.264 14.718 1.00 97.31 108 PRO A N 1
ATOM 856 C CA . PRO A 1 108 ? -5.947 -12.159 13.557 1.00 97.31 108 PRO A CA 1
ATOM 857 C C . PRO A 1 108 ? -6.969 -11.847 12.453 1.00 97.31 108 PRO A C 1
ATOM 859 O O . PRO A 1 108 ? -6.699 -12.109 11.283 1.00 97.31 108 PRO A O 1
ATOM 862 N N . ALA A 1 109 ? -8.120 -11.253 12.789 1.00 98.00 109 ALA A N 1
ATOM 863 C CA . ALA A 1 109 ? -9.104 -10.817 11.797 1.00 98.00 109 ALA A CA 1
ATOM 864 C C . ALA A 1 109 ? -8.592 -9.658 10.918 1.00 98.00 109 ALA A C 1
ATOM 866 O O . ALA A 1 109 ? -8.872 -9.631 9.722 1.00 98.00 109 ALA A O 1
ATOM 867 N N . PHE A 1 110 ? -7.818 -8.733 11.490 1.00 98.25 110 PHE A N 1
ATOM 868 C CA . PHE A 1 110 ? -7.147 -7.653 10.761 1.00 98.25 110 PHE A CA 1
ATOM 869 C C . PHE A 1 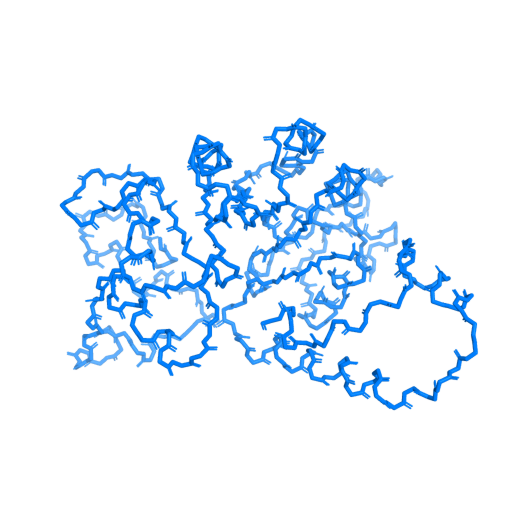110 ? -5.798 -8.119 10.185 1.00 98.25 110 PHE A C 1
ATOM 871 O O . PHE A 1 110 ? -5.465 -7.823 9.038 1.00 98.25 110 PHE A O 1
ATOM 878 N N . GLY A 1 111 ? -5.045 -8.914 10.950 1.00 97.88 111 GLY A N 1
ATOM 879 C CA . GLY A 1 111 ? -3.747 -9.471 10.571 1.00 97.88 111 GLY A CA 1
ATOM 880 C C . GLY A 1 111 ? -3.793 -10.400 9.354 1.00 97.88 111 GLY A C 1
ATOM 881 O O . GLY A 1 111 ? -2.813 -10.482 8.616 1.00 97.88 111 GLY A O 1
ATOM 882 N N . ALA A 1 112 ? -4.935 -11.041 9.076 1.00 97.19 112 ALA A N 1
ATOM 883 C CA . ALA A 1 112 ? -5.117 -11.931 7.923 1.00 97.19 112 ALA A CA 1
ATOM 884 C C . ALA A 1 112 ? -4.809 -11.273 6.562 1.00 97.19 112 ALA A C 1
ATOM 886 O O . ALA A 1 112 ? -4.445 -11.972 5.609 1.00 97.19 112 ALA A O 1
ATOM 887 N N . GLN A 1 113 ? -4.946 -9.947 6.467 1.00 96.44 113 GLN A N 1
ATOM 888 C CA . GLN A 1 113 ? -4.620 -9.165 5.272 1.00 96.44 113 GLN A CA 1
ATOM 889 C C . GLN A 1 113 ? -3.696 -7.973 5.554 1.00 96.44 113 GLN A C 1
ATOM 891 O O . GLN A 1 113 ? -3.630 -7.044 4.751 1.00 96.44 113 GLN A O 1
ATOM 896 N N . ALA A 1 114 ? -2.957 -8.014 6.669 1.00 98.19 114 ALA A N 1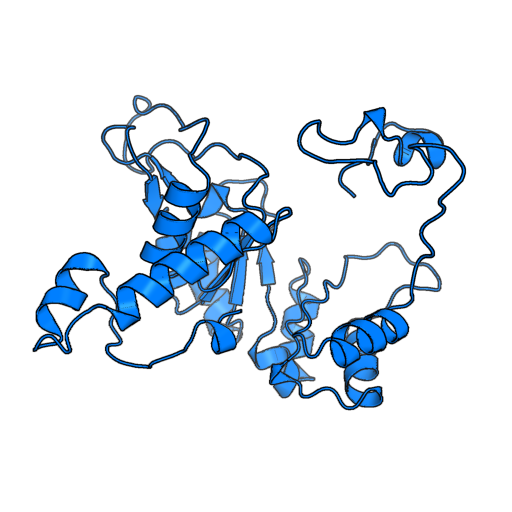
ATOM 897 C CA . ALA A 1 114 ? -1.899 -7.046 6.926 1.00 98.19 114 ALA A CA 1
ATOM 898 C C . ALA A 1 114 ? -0.831 -7.113 5.820 1.00 98.19 114 ALA A C 1
ATOM 900 O O . ALA A 1 114 ? -0.449 -8.195 5.356 1.00 98.19 114 ALA A O 1
ATOM 901 N N . VAL A 1 115 ? -0.366 -5.941 5.395 1.00 98.56 115 VAL A N 1
ATOM 902 C CA . VAL A 1 115 ? 0.534 -5.752 4.259 1.00 98.56 115 VAL A CA 1
ATOM 903 C C . VAL A 1 115 ? 1.887 -5.268 4.761 1.00 98.56 115 VAL A C 1
ATOM 905 O O . VAL A 1 115 ? 2.025 -4.157 5.268 1.00 98.56 115 VAL A O 1
ATOM 908 N N . MET A 1 116 ? 2.910 -6.098 4.594 1.00 98.06 116 MET A N 1
ATOM 909 C CA . MET A 1 116 ? 4.266 -5.735 4.985 1.00 98.06 116 MET A CA 1
ATOM 910 C C . MET A 1 116 ? 4.945 -4.929 3.873 1.00 98.06 116 MET A C 1
ATOM 912 O O . MET A 1 116 ? 5.222 -5.463 2.797 1.00 98.06 116 MET A O 1
ATOM 916 N N . LEU A 1 117 ? 5.205 -3.646 4.124 1.00 97.56 117 LEU A N 1
ATOM 917 C CA . LEU A 1 117 ? 5.843 -2.749 3.162 1.00 97.56 117 LEU A CA 1
ATOM 918 C C . LEU A 1 117 ? 7.348 -3.014 3.094 1.00 97.56 117 LEU A C 1
ATOM 920 O O . LEU A 1 117 ? 8.028 -3.127 4.112 1.00 97.56 117 LEU A O 1
ATOM 924 N N . ASP A 1 118 ? 7.875 -3.083 1.878 1.00 94.50 118 ASP A N 1
ATOM 925 C CA . ASP A 1 118 ? 9.288 -3.312 1.612 1.00 94.50 118 ASP A CA 1
ATOM 926 C C . ASP A 1 118 ? 9.940 -2.039 1.073 1.00 94.50 118 ASP A C 1
ATOM 928 O O . ASP A 1 118 ? 9.833 -1.689 -0.105 1.00 94.50 118 ASP A O 1
ATOM 932 N N . GLY A 1 119 ? 10.600 -1.329 1.988 1.00 89.06 119 GLY A N 1
ATOM 933 C CA . GLY A 1 119 ? 11.321 -0.083 1.729 1.00 89.06 119 GLY A CA 1
ATOM 934 C C . GLY A 1 119 ? 12.788 -0.290 1.371 1.00 89.06 119 GLY A C 1
ATOM 935 O O . GLY A 1 119 ? 13.565 0.658 1.466 1.00 89.06 119 GLY A O 1
ATOM 936 N N . SER A 1 120 ? 13.194 -1.513 1.018 1.00 88.06 120 SER A N 1
ATOM 937 C CA . SER A 1 120 ? 14.592 -1.832 0.732 1.00 88.06 120 SER A CA 1
ATOM 938 C C . SER A 1 120 ? 15.155 -0.936 -0.372 1.00 88.06 120 SER A C 1
ATOM 940 O O . SER A 1 120 ? 14.632 -0.876 -1.477 1.00 88.06 120 SER A O 1
ATOM 942 N N . ALA A 1 121 ? 16.271 -0.261 -0.100 1.00 82.62 121 ALA A N 1
ATOM 943 C CA . ALA A 1 121 ? 16.973 0.514 -1.127 1.00 82.62 121 ALA A CA 1
ATOM 944 C C . ALA A 1 121 ? 17.728 -0.388 -2.122 1.00 82.62 121 ALA A C 1
ATOM 946 O O . ALA A 1 121 ? 18.033 0.016 -3.242 1.00 82.62 121 ALA A O 1
ATOM 947 N N . ILE A 1 122 ? 18.057 -1.614 -1.702 1.00 83.19 122 ILE A N 1
ATOM 948 C CA . ILE A 1 122 ? 18.824 -2.573 -2.494 1.00 83.19 122 ILE A CA 1
ATOM 949 C C . ILE A 1 122 ? 17.861 -3.446 -3.296 1.00 83.19 122 ILE A C 1
ATOM 951 O O . ILE A 1 122 ? 16.915 -4.020 -2.749 1.00 83.19 122 ILE A O 1
ATOM 955 N N . PHE A 1 123 ? 18.128 -3.577 -4.597 1.00 83.00 123 PHE A N 1
ATOM 956 C CA . PHE A 1 123 ? 17.366 -4.465 -5.467 1.00 83.00 123 PHE A CA 1
ATOM 957 C C . PHE A 1 123 ? 17.338 -5.899 -4.918 1.00 83.00 123 PHE A C 1
ATOM 959 O O . PHE A 1 123 ? 18.346 -6.424 -4.452 1.00 83.00 123 PHE A O 1
ATOM 966 N N . GLY A 1 124 ? 16.168 -6.535 -4.981 1.00 82.69 124 GLY A N 1
ATOM 967 C CA . GLY A 1 124 ? 15.945 -7.871 -4.438 1.00 82.69 124 GLY A CA 1
ATOM 968 C C . GLY A 1 124 ? 15.273 -7.893 -3.064 1.00 82.69 124 GLY A C 1
ATOM 969 O O . GLY A 1 124 ? 14.681 -8.924 -2.759 1.00 82.69 124 GLY A O 1
ATOM 970 N N . GLY A 1 125 ? 15.275 -6.785 -2.304 1.00 87.88 125 GLY A N 1
ATOM 971 C CA . GLY A 1 125 ? 14.474 -6.555 -1.084 1.00 87.88 125 GLY A CA 1
ATOM 972 C C . GLY A 1 125 ? 14.159 -7.803 -0.244 1.00 87.88 125 GLY A C 1
ATOM 973 O O . GLY A 1 125 ? 15.036 -8.626 0.020 1.00 87.88 125 GLY A O 1
ATOM 974 N N . PHE A 1 126 ? 12.895 -8.002 0.137 1.00 93.00 126 PHE A N 1
ATOM 975 C CA . PHE A 1 126 ? 12.397 -9.208 0.813 1.00 93.00 126 PHE A CA 1
ATOM 976 C C . PHE A 1 126 ? 12.421 -10.487 -0.033 1.00 93.00 126 PHE A C 1
ATOM 978 O O . PHE A 1 126 ? 12.123 -11.556 0.498 1.00 93.00 126 PHE A O 1
ATOM 985 N N . GLY A 1 127 ? 12.805 -10.444 -1.309 1.00 89.31 127 GLY A N 1
ATOM 986 C CA . GLY A 1 127 ? 12.830 -11.614 -2.191 1.00 89.31 127 GLY A CA 1
ATOM 987 C C . GLY A 1 127 ? 13.637 -12.794 -1.636 1.00 89.31 127 GLY A C 1
ATOM 988 O O . GLY A 1 127 ? 13.266 -13.945 -1.851 1.00 89.31 127 GLY A O 1
ATOM 989 N N . HIS A 1 128 ? 14.699 -12.537 -0.866 1.00 92.38 128 HIS A N 1
ATOM 990 C CA . HIS A 1 128 ? 15.484 -13.579 -0.187 1.00 92.38 128 HIS A CA 1
ATOM 991 C C . HIS A 1 128 ? 14.865 -14.060 1.141 1.00 92.38 128 HIS A C 1
ATOM 993 O O . HIS A 1 128 ? 15.189 -15.146 1.614 1.00 92.38 128 HIS A O 1
ATOM 999 N N . ARG A 1 129 ? 13.957 -13.277 1.739 1.00 94.81 129 ARG A N 1
ATOM 1000 C CA . ARG A 1 129 ? 13.247 -13.581 2.998 1.00 94.81 129 ARG A CA 1
ATOM 1001 C C . ARG A 1 129 ? 11.830 -14.113 2.780 1.00 94.81 129 ARG A C 1
ATOM 1003 O O . ARG A 1 129 ? 11.163 -14.439 3.756 1.00 94.81 129 ARG A O 1
ATOM 1010 N N . ALA A 1 130 ? 11.369 -14.221 1.533 1.00 96.06 130 ALA A N 1
ATOM 1011 C CA . ALA A 1 130 ? 9.988 -14.564 1.196 1.00 96.06 130 ALA A CA 1
ATOM 1012 C C . ALA A 1 130 ? 9.477 -15.829 1.912 1.00 96.06 130 ALA A C 1
ATOM 1014 O O . ALA A 1 130 ? 8.388 -15.815 2.482 1.00 96.06 130 ALA A O 1
ATOM 1015 N N . GLY A 1 131 ? 10.285 -16.896 1.953 1.00 97.62 131 GLY A N 1
ATOM 1016 C CA . GLY A 1 131 ? 9.928 -18.134 2.655 1.00 97.62 131 GLY A CA 1
ATOM 1017 C C . GLY A 1 131 ? 9.754 -17.947 4.166 1.00 97.62 131 GLY A C 1
ATOM 1018 O O . GLY A 1 131 ? 8.782 -18.440 4.735 1.00 97.62 131 GLY A O 1
ATOM 1019 N N . TYR A 1 132 ? 10.643 -17.179 4.805 1.00 97.56 132 TYR A N 1
ATOM 1020 C CA . TYR A 1 132 ? 10.517 -16.834 6.223 1.00 97.56 132 TYR A CA 1
ATOM 1021 C C . TYR A 1 132 ? 9.240 -16.025 6.480 1.00 97.56 132 TYR A C 1
ATOM 1023 O O . TYR A 1 132 ? 8.445 -16.422 7.328 1.00 97.56 132 TYR A O 1
ATOM 1031 N N . LEU A 1 133 ? 8.994 -14.958 5.711 1.00 97.94 133 LEU A N 1
ATOM 1032 C CA . LEU A 1 133 ? 7.810 -14.108 5.886 1.00 97.94 133 LEU A CA 1
ATOM 1033 C C . LEU A 1 133 ? 6.508 -14.907 5.743 1.00 97.94 133 LEU A C 1
ATOM 1035 O O . LEU A 1 133 ? 5.630 -14.810 6.599 1.00 97.94 133 LEU A O 1
ATOM 1039 N N . ALA A 1 134 ? 6.414 -15.755 4.716 1.00 98.00 134 ALA A N 1
ATOM 1040 C CA . ALA A 1 134 ? 5.259 -16.625 4.517 1.00 98.00 134 ALA A CA 1
ATOM 1041 C C . ALA A 1 134 ? 5.056 -17.594 5.696 1.00 98.00 134 ALA A C 1
ATOM 1043 O O . ALA A 1 134 ? 3.930 -17.772 6.165 1.00 98.00 134 ALA A O 1
ATOM 1044 N N . SER A 1 135 ? 6.142 -18.190 6.206 1.00 97.81 135 SER A N 1
ATOM 1045 C CA . SER A 1 135 ? 6.095 -19.090 7.369 1.00 97.81 135 SER A CA 1
ATOM 1046 C C . SER A 1 135 ? 5.730 -18.376 8.676 1.00 97.81 135 SER A C 1
ATOM 1048 O O . SER A 1 135 ? 5.080 -18.974 9.528 1.00 97.81 135 SER A O 1
ATOM 1050 N N . ALA A 1 136 ? 6.066 -17.089 8.802 1.00 97.38 136 ALA A N 1
ATOM 1051 C CA . ALA A 1 136 ? 5.708 -16.239 9.936 1.00 97.38 136 ALA A CA 1
ATOM 1052 C C . ALA A 1 136 ? 4.247 -15.745 9.894 1.00 97.38 136 ALA A C 1
ATOM 1054 O O . ALA A 1 136 ? 3.810 -15.024 10.786 1.00 97.38 136 ALA A O 1
ATOM 1055 N N . GLY A 1 137 ? 3.475 -16.134 8.873 1.00 97.75 137 GLY A N 1
ATOM 1056 C CA . GLY A 1 137 ? 2.059 -15.792 8.739 1.00 97.75 137 GLY A CA 1
ATOM 1057 C C . GLY A 1 137 ? 1.779 -14.569 7.868 1.00 97.75 137 GLY A C 1
ATOM 1058 O O . GLY A 1 137 ? 0.608 -14.279 7.619 1.00 97.75 137 GLY A O 1
ATOM 1059 N N . VAL A 1 138 ? 2.807 -13.891 7.344 1.00 98.38 138 VAL A N 1
ATOM 1060 C CA . VAL A 1 138 ? 2.624 -12.788 6.391 1.00 98.38 138 VAL A CA 1
ATOM 1061 C C . VAL A 1 138 ? 2.000 -13.335 5.110 1.00 98.38 138 VAL A C 1
ATOM 1063 O O . VAL A 1 138 ? 2.457 -14.332 4.550 1.00 98.38 138 VAL A O 1
ATOM 1066 N N . ARG A 1 139 ? 0.936 -12.682 4.636 1.00 98.19 139 ARG A N 1
ATOM 1067 C CA . ARG A 1 139 ? 0.227 -13.070 3.404 1.00 98.19 139 ARG A CA 1
ATOM 1068 C C . ARG A 1 139 ? 0.411 -12.076 2.269 1.00 98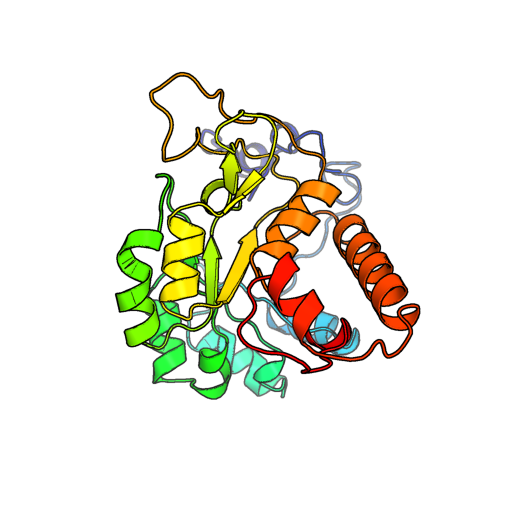.19 139 ARG A C 1
ATOM 1070 O O . ARG A 1 139 ? 0.394 -12.495 1.113 1.00 98.19 139 ARG A O 1
ATOM 1077 N N . TYR A 1 140 ? 0.606 -10.800 2.594 1.00 98.62 140 TYR A N 1
ATOM 1078 C CA . TYR A 1 140 ? 0.776 -9.725 1.626 1.00 98.62 140 TYR A CA 1
ATOM 1079 C C . TYR A 1 140 ? 2.071 -8.970 1.892 1.00 98.62 140 TYR A C 1
ATOM 1081 O O . TYR A 1 140 ? 2.351 -8.569 3.021 1.00 98.62 140 TYR A O 1
ATOM 1089 N N . ILE A 1 141 ? 2.838 -8.753 0.831 1.00 98.31 141 ILE A N 1
ATOM 1090 C CA . ILE A 1 141 ? 3.991 -7.858 0.835 1.00 98.31 141 ILE A CA 1
ATOM 1091 C C . ILE A 1 141 ? 3.761 -6.736 -0.165 1.00 98.31 141 ILE A C 1
ATOM 1093 O O . ILE A 1 141 ? 3.063 -6.917 -1.168 1.00 98.31 141 ILE A O 1
ATOM 1097 N N . ALA A 1 142 ? 4.371 -5.592 0.109 1.00 97.38 142 ALA A N 1
ATOM 1098 C CA . ALA A 1 142 ? 4.282 -4.427 -0.740 1.00 97.38 142 ALA A CA 1
ATOM 1099 C C . ALA A 1 142 ? 5.658 -3.829 -1.041 1.00 97.38 142 ALA A C 1
ATOM 1101 O O . ALA A 1 142 ? 6.093 -2.934 -0.317 1.00 97.38 142 ALA A O 1
ATOM 1102 N N . PRO A 1 143 ? 6.367 -4.306 -2.080 1.00 94.12 143 PRO A N 1
ATOM 1103 C CA . PRO A 1 143 ? 7.594 -3.680 -2.557 1.00 94.12 143 PRO A CA 1
ATOM 1104 C C . PRO A 1 143 ? 7.391 -2.470 -3.448 1.00 94.12 143 PRO A C 1
ATOM 1106 O O . PRO A 1 143 ? 6.389 -2.347 -4.160 1.00 94.12 143 PRO A O 1
ATOM 1109 N N . GLN A 1 144 ? 8.447 -1.657 -3.494 1.00 89.12 144 GLN A N 1
ATOM 1110 C CA . GLN A 1 144 ? 8.685 -0.725 -4.589 1.00 89.12 144 GLN A CA 1
ATOM 1111 C C . GLN A 1 144 ? 8.612 -1.451 -5.933 1.00 89.12 144 GLN A C 1
ATOM 1113 O O . GLN A 1 144 ? 9.186 -2.531 -6.109 1.00 89.12 144 GLN A O 1
ATOM 1118 N N . LEU A 1 145 ? 7.952 -0.822 -6.901 1.00 87.06 145 LEU A N 1
ATOM 1119 C CA . LEU A 1 145 ? 7.719 -1.378 -8.233 1.00 87.06 145 LEU A CA 1
ATOM 1120 C C . LEU A 1 145 ? 9.001 -1.866 -8.920 1.00 87.06 145 LEU A C 1
ATOM 1122 O O . LEU A 1 145 ? 9.009 -2.944 -9.516 1.00 87.06 145 LEU A O 1
ATOM 1126 N N . GLY A 1 146 ? 10.103 -1.124 -8.774 1.00 83.12 146 GLY A N 1
ATOM 1127 C CA . GLY A 1 146 ? 11.399 -1.470 -9.364 1.00 83.12 146 GLY A CA 1
ATOM 1128 C C . GLY A 1 146 ? 11.973 -2.807 -8.882 1.00 83.12 146 GLY A C 1
ATOM 1129 O O . GLY A 1 146 ? 12.803 -3.392 -9.572 1.00 83.12 146 GLY A O 1
ATOM 1130 N N . HIS A 1 147 ? 11.519 -3.343 -7.743 1.00 86.69 147 HIS A N 1
ATOM 1131 C CA . HIS A 1 147 ? 11.905 -4.684 -7.311 1.00 86.69 147 HIS A CA 1
ATOM 1132 C C . HIS A 1 147 ? 11.212 -5.789 -8.096 1.00 86.69 147 HIS A C 1
ATOM 1134 O O . HIS A 1 147 ? 11.748 -6.888 -8.134 1.00 86.69 147 HIS A O 1
ATOM 1140 N N . LEU A 1 148 ? 10.044 -5.546 -8.694 1.00 88.00 148 LEU A N 1
ATOM 1141 C CA . LEU A 1 148 ? 9.222 -6.587 -9.322 1.00 88.00 148 LEU A CA 1
ATOM 1142 C C . LEU A 1 148 ? 9.574 -6.851 -10.782 1.00 88.00 148 LEU A C 1
ATOM 1144 O O . LEU A 1 148 ? 9.281 -7.931 -11.296 1.00 88.00 148 LEU A O 1
ATOM 1148 N N . ILE A 1 149 ? 10.193 -5.878 -11.443 1.00 85.31 149 ILE A N 1
ATOM 1149 C CA . ILE A 1 149 ? 10.403 -5.883 -12.886 1.00 85.31 149 ILE A CA 1
ATOM 1150 C C . ILE A 1 149 ? 11.891 -5.863 -13.241 1.00 85.31 149 ILE A C 1
ATOM 1152 O O . ILE A 1 149 ? 12.701 -5.187 -12.609 1.00 85.31 149 ILE A O 1
ATOM 1156 N N . ALA A 1 150 ? 12.239 -6.593 -14.292 1.00 80.94 150 ALA A N 1
ATOM 1157 C CA . ALA A 1 150 ? 13.549 -6.561 -14.926 1.00 80.94 150 ALA A CA 1
ATOM 1158 C C . ALA A 1 150 ? 13.382 -6.476 -16.446 1.00 80.94 150 ALA A C 1
ATOM 1160 O O . ALA A 1 150 ? 12.332 -6.841 -16.984 1.00 80.94 150 ALA A O 1
ATOM 1161 N N . SER A 1 151 ? 14.422 -6.032 -17.151 1.00 77.69 151 SER A N 1
ATOM 1162 C CA . SER A 1 151 ? 14.462 -6.158 -18.609 1.00 77.69 151 SER A CA 1
ATOM 1163 C C . SER A 1 151 ? 14.431 -7.632 -19.022 1.00 77.69 151 SER A C 1
ATOM 1165 O O . SER A 1 151 ? 15.071 -8.482 -18.397 1.00 77.69 151 SER A O 1
ATOM 1167 N N . ASN A 1 152 ? 13.736 -7.947 -20.113 1.00 74.00 152 ASN A N 1
ATOM 1168 C CA . ASN A 1 152 ? 13.908 -9.223 -20.798 1.00 74.00 152 ASN A CA 1
ATOM 1169 C C . ASN A 1 152 ? 15.343 -9.345 -21.359 1.00 74.00 152 ASN A C 1
ATOM 1171 O O . ASN A 1 152 ? 16.084 -8.365 -21.429 1.00 74.00 152 ASN A O 1
ATOM 1175 N N . ALA A 1 153 ? 15.733 -10.546 -21.798 1.00 70.38 153 ALA A N 1
ATOM 1176 C CA . ALA A 1 153 ? 17.078 -10.804 -22.333 1.00 70.38 153 ALA A CA 1
ATOM 1177 C C . ALA A 1 153 ? 17.457 -9.928 -23.548 1.00 70.38 153 ALA A C 1
ATOM 1179 O O . ALA A 1 153 ? 18.638 -9.766 -23.834 1.00 70.38 153 ALA A O 1
ATOM 1180 N N . ASN A 1 154 ? 16.465 -9.355 -24.238 1.00 67.12 154 ASN A N 1
ATOM 1181 C CA . ASN A 1 154 ? 16.646 -8.502 -25.410 1.00 67.12 154 ASN A CA 1
ATOM 1182 C C . ASN A 1 154 ? 16.587 -6.997 -25.072 1.00 67.12 154 ASN A C 1
ATOM 1184 O O . ASN A 1 154 ? 16.661 -6.179 -25.983 1.00 67.12 154 ASN A O 1
ATOM 1188 N N . GLY A 1 155 ? 16.388 -6.615 -23.804 1.00 65.88 155 GLY A N 1
ATOM 1189 C CA . GLY A 1 155 ? 16.261 -5.219 -23.364 1.00 65.88 155 GLY A CA 1
ATOM 1190 C C . GLY A 1 155 ? 14.984 -4.488 -23.787 1.00 65.88 155 GLY A C 1
ATOM 1191 O O . GLY A 1 155 ? 14.881 -3.286 -23.581 1.00 65.88 155 GLY A O 1
ATOM 1192 N N . THR A 1 156 ? 14.014 -5.182 -24.383 1.00 60.72 156 THR A N 1
ATOM 1193 C CA . THR A 1 156 ? 12.863 -4.570 -25.082 1.00 60.72 156 THR A CA 1
ATOM 1194 C C . THR A 1 156 ? 11.537 -4.681 -24.338 1.00 60.72 156 THR A C 1
ATOM 1196 O O . THR A 1 156 ? 10.534 -4.149 -24.800 1.00 60.72 156 THR A O 1
ATOM 1199 N N . GLY A 1 157 ? 11.493 -5.382 -23.206 1.00 67.94 157 GLY A N 1
ATOM 1200 C CA . GLY A 1 157 ? 10.252 -5.606 -22.467 1.00 67.94 157 GLY A CA 1
ATOM 1201 C C . GLY A 1 157 ? 10.486 -5.954 -21.007 1.00 67.94 157 GLY A C 1
ATOM 1202 O O . GLY A 1 157 ? 11.620 -6.203 -20.597 1.00 67.94 157 GLY A O 1
ATOM 1203 N N . LEU A 1 158 ? 9.401 -5.977 -20.235 1.00 79.06 158 LEU A N 1
ATOM 1204 C CA . LEU A 1 158 ? 9.412 -6.239 -18.800 1.00 79.06 158 LEU A CA 1
ATOM 1205 C C . LEU A 1 158 ? 9.125 -7.708 -18.486 1.00 79.06 158 LEU A C 1
ATOM 1207 O O . LEU A 1 158 ? 8.180 -8.298 -19.008 1.00 79.06 158 LEU A O 1
ATOM 1211 N N . VAL A 1 159 ? 9.928 -8.292 -17.601 1.00 81.56 159 VAL A N 1
ATOM 1212 C CA . VAL A 1 159 ? 9.727 -9.641 -17.054 1.00 81.56 159 VAL A CA 1
ATOM 1213 C C . VAL A 1 159 ? 9.732 -9.608 -15.523 1.00 81.56 159 VAL A C 1
ATOM 1215 O O . VAL A 1 159 ? 10.328 -8.697 -14.943 1.00 81.56 159 VAL A O 1
ATOM 1218 N N . PRO A 1 160 ? 9.105 -10.592 -14.846 1.00 87.12 160 PRO A N 1
ATOM 1219 C CA . PRO A 1 160 ? 9.179 -10.698 -13.393 1.00 87.12 160 PRO A CA 1
ATOM 1220 C C . PRO A 1 160 ? 10.626 -10.885 -12.940 1.00 87.12 160 PRO A C 1
ATOM 1222 O O . PRO A 1 160 ? 11.329 -11.740 -13.483 1.00 87.12 160 PRO A O 1
ATOM 1225 N N . SER A 1 161 ? 11.052 -10.148 -11.922 1.00 86.31 161 SER A N 1
ATOM 1226 C CA . SER A 1 161 ? 12.344 -10.319 -11.249 1.00 86.31 161 SER A CA 1
ATOM 1227 C C . SER A 1 161 ? 12.388 -11.578 -10.365 1.00 86.31 161 SER A C 1
ATOM 1229 O O . SER A 1 161 ? 11.374 -12.225 -10.099 1.00 86.31 161 SER A O 1
ATOM 1231 N N . ALA A 1 162 ? 13.563 -11.922 -9.850 1.00 87.88 162 ALA A N 1
ATOM 1232 C CA . ALA A 1 162 ? 13.803 -12.952 -8.853 1.00 87.88 162 ALA A CA 1
ATOM 1233 C C . ALA A 1 162 ? 13.055 -12.636 -7.565 1.00 87.88 162 ALA A C 1
ATOM 1235 O O . ALA A 1 162 ? 12.531 -13.554 -6.946 1.00 87.88 162 ALA A O 1
ATOM 1236 N N . TYR A 1 163 ? 12.925 -11.355 -7.206 1.00 91.31 163 TYR A N 1
ATOM 1237 C CA . TYR A 1 163 ? 12.032 -10.941 -6.128 1.00 91.31 163 TYR A CA 1
ATOM 1238 C C . TYR A 1 163 ? 10.619 -11.463 -6.375 1.00 91.31 163 TYR A C 1
ATOM 1240 O O . TYR A 1 163 ? 10.072 -12.192 -5.548 1.00 91.31 163 TYR A O 1
ATOM 1248 N N . ALA A 1 164 ? 10.031 -11.094 -7.520 1.00 91.69 164 ALA A N 1
ATOM 1249 C CA . ALA A 1 164 ? 8.647 -11.418 -7.841 1.00 91.69 164 ALA A CA 1
ATOM 1250 C C . ALA A 1 164 ? 8.442 -12.937 -7.900 1.00 91.69 164 ALA A C 1
ATOM 1252 O O . ALA A 1 164 ? 7.474 -13.459 -7.342 1.00 91.69 164 ALA A O 1
ATOM 1253 N N . ARG A 1 165 ? 9.394 -13.659 -8.508 1.00 90.75 165 ARG A N 1
ATOM 1254 C CA . ARG A 1 165 ? 9.377 -15.125 -8.591 1.00 90.75 165 ARG A CA 1
ATOM 1255 C C . ARG A 1 165 ? 9.479 -15.779 -7.212 1.00 90.75 165 ARG A C 1
ATOM 1257 O O . ARG A 1 165 ? 8.671 -16.654 -6.917 1.00 90.75 165 ARG A O 1
ATOM 1264 N N . ASN A 1 166 ? 10.401 -15.342 -6.355 1.00 93.94 166 ASN A N 1
ATOM 1265 C CA . ASN A 1 166 ? 10.592 -15.916 -5.020 1.00 93.94 166 ASN A CA 1
ATOM 1266 C C . ASN A 1 166 ? 9.398 -15.642 -4.098 1.00 93.94 166 ASN A C 1
ATOM 1268 O O . ASN A 1 166 ? 8.940 -16.550 -3.408 1.00 93.94 166 ASN A O 1
ATOM 1272 N N . ALA A 1 167 ? 8.866 -14.416 -4.108 1.00 95.12 167 ALA A N 1
ATOM 1273 C CA . AL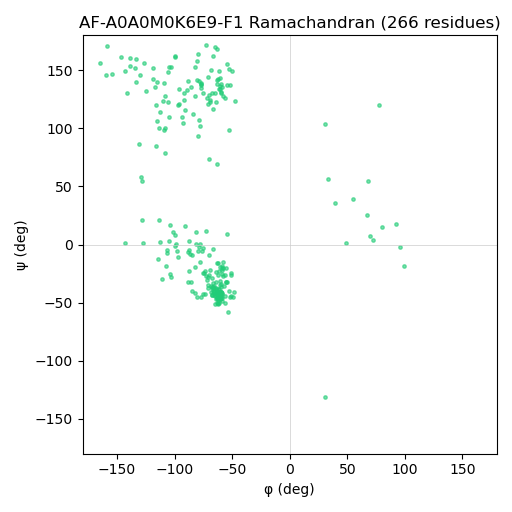A A 1 167 ? 7.678 -14.055 -3.339 1.00 95.12 167 ALA A CA 1
ATOM 1274 C C . ALA A 1 167 ? 6.460 -14.890 -3.755 1.00 95.12 167 ALA A C 1
ATOM 1276 O O . ALA A 1 167 ? 5.797 -15.489 -2.907 1.00 95.12 167 ALA A O 1
ATOM 1277 N N . THR A 1 168 ? 6.226 -15.007 -5.065 1.00 92.75 168 THR A N 1
ATOM 1278 C CA . THR A 1 168 ? 5.132 -15.821 -5.611 1.00 92.75 168 THR A CA 1
ATOM 1279 C C . THR A 1 168 ? 5.314 -17.302 -5.271 1.00 92.75 168 THR A C 1
ATOM 1281 O O . THR A 1 168 ? 4.365 -17.952 -4.839 1.00 92.75 168 THR A O 1
ATOM 1284 N N . ALA A 1 169 ? 6.533 -17.838 -5.406 1.00 94.88 169 ALA A N 1
ATOM 1285 C CA . ALA A 1 169 ? 6.843 -19.230 -5.073 1.00 94.88 169 ALA A CA 1
ATOM 1286 C C . ALA A 1 169 ? 6.655 -19.541 -3.578 1.00 94.88 169 ALA A C 1
ATOM 1288 O O . ALA A 1 169 ? 6.249 -20.648 -3.233 1.00 94.88 169 ALA A O 1
ATOM 1289 N N . ALA A 1 170 ? 6.895 -18.566 -2.696 1.00 96.81 170 ALA A N 1
ATOM 1290 C CA . ALA A 1 170 ? 6.623 -18.677 -1.263 1.00 96.81 170 ALA A CA 1
ATOM 1291 C C . ALA A 1 170 ? 5.126 -18.553 -0.907 1.00 96.81 170 ALA A C 1
ATOM 1293 O O . ALA A 1 170 ? 4.757 -18.719 0.254 1.00 96.81 170 ALA A O 1
ATOM 1294 N N . GLY A 1 171 ? 4.256 -18.257 -1.881 1.00 95.81 171 GLY A N 1
ATOM 1295 C CA . GLY A 1 171 ? 2.820 -18.073 -1.669 1.00 95.81 171 GLY A CA 1
ATOM 1296 C C . GLY A 1 171 ? 2.432 -16.695 -1.125 1.00 95.81 171 GLY A C 1
ATOM 1297 O O . GLY A 1 171 ? 1.306 -16.527 -0.652 1.00 95.81 171 GLY A O 1
ATOM 1298 N N . LEU A 1 172 ? 3.336 -15.711 -1.184 1.00 97.50 172 LEU A N 1
ATOM 1299 C CA . LEU A 1 172 ? 3.030 -14.327 -0.829 1.00 97.50 172 LEU A CA 1
ATOM 1300 C C . LEU A 1 172 ? 2.257 -13.654 -1.963 1.00 97.50 172 LEU A C 1
ATOM 1302 O O . LEU A 1 172 ? 2.584 -13.799 -3.141 1.00 97.50 172 LEU A O 1
ATOM 1306 N N . LYS A 1 173 ? 1.242 -12.875 -1.598 1.00 98.12 173 LYS A N 1
ATOM 1307 C CA . LYS A 1 173 ? 0.536 -11.988 -2.519 1.00 98.12 173 LYS A CA 1
ATOM 1308 C C . LYS A 1 173 ? 1.243 -10.639 -2.556 1.00 98.12 173 LYS A C 1
ATOM 1310 O O . LYS A 1 173 ? 1.698 -10.137 -1.531 1.00 98.12 173 LYS A O 1
ATOM 1315 N N . ILE A 1 174 ? 1.325 -10.055 -3.743 1.00 97.50 174 ILE A N 1
ATOM 1316 C CA . ILE A 1 174 ? 2.090 -8.831 -3.975 1.00 97.50 174 ILE A CA 1
ATOM 1317 C C . ILE A 1 174 ? 1.124 -7.685 -4.254 1.00 97.50 174 ILE A C 1
ATOM 1319 O O . ILE A 1 174 ? 0.322 -7.762 -5.184 1.00 97.50 174 ILE A O 1
ATOM 1323 N N . ILE A 1 175 ? 1.233 -6.626 -3.463 1.00 97.50 175 ILE A N 1
ATOM 1324 C CA . ILE A 1 175 ? 0.742 -5.282 -3.787 1.00 97.50 175 ILE A CA 1
ATOM 1325 C C . ILE A 1 175 ? 1.985 -4.450 -4.137 1.00 97.50 175 ILE A C 1
ATOM 1327 O O . ILE A 1 175 ? 3.068 -4.789 -3.690 1.00 97.50 175 ILE A O 1
ATOM 1331 N N . THR A 1 176 ? 1.932 -3.404 -4.953 1.00 93.88 176 THR A N 1
ATOM 1332 C CA . THR A 1 176 ? 3.141 -2.588 -5.208 1.00 93.88 176 THR A CA 1
ATOM 1333 C C . THR A 1 176 ? 2.843 -1.106 -5.236 1.00 93.88 176 THR A C 1
ATOM 1335 O O . THR A 1 176 ? 1.693 -0.713 -5.395 1.00 93.88 176 THR A O 1
ATOM 1338 N N . TRP A 1 177 ? 3.868 -0.284 -5.053 1.00 91.19 177 TRP A N 1
ATOM 1339 C CA . TRP A 1 177 ? 3.771 1.169 -4.999 1.00 91.19 177 TRP A CA 1
ATOM 1340 C C . TRP A 1 177 ? 4.998 1.811 -5.667 1.00 91.19 177 TRP A C 1
ATOM 1342 O O . TRP A 1 177 ? 6.085 1.232 -5.670 1.00 91.19 177 TRP A O 1
ATOM 1352 N N . THR A 1 178 ? 4.906 2.985 -6.287 1.00 87.75 178 THR A N 1
ATOM 1353 C CA . THR A 1 178 ? 3.712 3.686 -6.800 1.00 87.75 178 THR A CA 1
ATOM 1354 C C . THR A 1 178 ? 3.887 3.810 -8.312 1.00 87.75 178 THR A C 1
ATOM 1356 O O . THR A 1 178 ? 4.994 4.129 -8.747 1.00 87.75 178 THR A O 1
ATOM 1359 N N . VAL A 1 179 ? 2.842 3.527 -9.100 1.00 86.94 179 VAL A N 1
ATOM 1360 C CA . VAL A 1 179 ? 2.925 3.382 -10.572 1.00 86.94 179 VAL A CA 1
ATOM 1361 C C . VAL A 1 179 ? 3.659 4.549 -11.244 1.00 86.94 179 VAL A C 1
ATOM 1363 O O . VAL A 1 179 ? 4.543 4.327 -12.068 1.00 86.94 179 VAL A O 1
ATOM 1366 N N . GLU A 1 180 ? 3.353 5.781 -10.848 1.00 81.94 180 GLU A N 1
ATOM 1367 C CA . GLU A 1 180 ? 3.792 7.001 -11.537 1.00 81.94 180 GLU A CA 1
ATOM 1368 C C . GLU A 1 180 ? 5.160 7.499 -11.079 1.00 81.94 180 GLU A C 1
ATOM 1370 O O . GLU A 1 180 ? 5.727 8.418 -11.666 1.00 81.94 180 GLU A O 1
ATOM 1375 N N . ARG A 1 181 ? 5.762 6.862 -10.070 1.00 75.06 181 ARG A N 1
ATOM 1376 C CA . ARG A 1 181 ? 7.111 7.223 -9.611 1.00 75.06 181 ARG A CA 1
ATOM 1377 C C . ARG A 1 181 ? 8.234 6.802 -10.572 1.00 75.06 181 ARG A C 1
ATOM 1379 O O . ARG A 1 181 ? 9.397 6.896 -10.199 1.00 75.06 181 ARG A O 1
ATOM 1386 N N . ASN A 1 182 ? 7.884 6.382 -11.793 1.00 61.09 182 ASN A N 1
ATOM 1387 C CA . ASN A 1 182 ? 8.741 6.152 -12.962 1.00 61.09 182 ASN A CA 1
ATOM 1388 C C . ASN A 1 182 ? 10.146 5.640 -12.605 1.00 61.09 182 ASN A C 1
ATOM 1390 O O . ASN A 1 182 ? 11.172 6.249 -12.910 1.00 61.09 182 ASN A O 1
ATOM 1394 N N . TYR A 1 183 ? 10.175 4.524 -11.880 1.00 62.69 183 TYR A N 1
ATOM 1395 C CA . TYR A 1 183 ? 11.415 3.883 -11.482 1.00 62.69 183 TYR A CA 1
ATOM 1396 C C . TYR A 1 183 ? 12.004 3.117 -12.661 1.00 62.69 183 TYR A C 1
ATOM 1398 O O . TYR A 1 183 ? 11.287 2.414 -13.372 1.00 62.69 183 TYR A O 1
ATOM 1406 N N . GLY A 1 184 ? 13.323 3.199 -12.831 1.00 63.16 184 GLY A N 1
ATOM 1407 C CA . GLY A 1 184 ? 14.027 2.299 -13.735 1.00 63.16 184 GLY A CA 1
ATOM 1408 C C . GLY A 1 184 ? 13.881 0.840 -13.288 1.00 63.16 184 GLY A C 1
ATOM 1409 O O . GLY A 1 184 ? 13.778 0.547 -12.095 1.00 63.16 184 GLY A O 1
ATOM 1410 N N . CYS A 1 185 ? 13.883 -0.087 -14.241 1.00 64.38 185 CYS A N 1
ATOM 1411 C CA . CYS A 1 185 ? 14.013 -1.512 -13.943 1.00 64.38 185 CYS A CA 1
ATOM 1412 C C . CYS A 1 185 ? 15.506 -1.853 -13.744 1.00 64.38 185 CYS A C 1
ATOM 1414 O O . CYS A 1 185 ? 16.384 -1.208 -14.328 1.00 64.38 185 CYS A O 1
ATOM 1416 N N . SER A 1 186 ? 15.821 -2.885 -12.958 1.00 60.88 186 SER A N 1
ATOM 1417 C CA . SER A 1 186 ? 17.198 -3.400 -12.937 1.00 60.88 186 SER A CA 1
ATOM 1418 C C . SER A 1 186 ? 17.547 -4.071 -14.276 1.00 60.88 186 SER A C 1
ATOM 1420 O O . SER A 1 186 ? 16.650 -4.635 -14.917 1.00 60.88 186 SER A O 1
ATOM 1422 N N . PRO A 1 187 ? 18.829 -4.054 -14.705 1.00 58.00 187 PRO A N 1
ATOM 1423 C CA . PRO A 1 187 ? 19.284 -4.846 -15.845 1.00 58.00 187 PRO A CA 1
ATOM 1424 C C . PRO A 1 187 ? 18.837 -6.304 -15.707 1.00 58.00 187 PRO A C 1
ATOM 1426 O O . PRO A 1 187 ? 18.730 -6.809 -14.586 1.00 58.00 187 PRO A O 1
ATOM 1429 N N . ALA A 1 188 ? 18.589 -6.984 -16.830 1.00 55.44 188 ALA A N 1
ATOM 1430 C CA . ALA A 1 188 ? 18.144 -8.376 -16.825 1.00 55.44 188 ALA A CA 1
ATOM 1431 C C . ALA A 1 188 ? 19.018 -9.225 -15.882 1.00 55.44 188 ALA A C 1
ATOM 1433 O O . ALA A 1 188 ? 20.235 -9.298 -16.066 1.00 55.44 188 ALA A O 1
ATOM 1434 N N . GLU A 1 189 ? 18.392 -9.891 -14.905 1.00 54.34 189 GLU A N 1
ATOM 1435 C CA . GLU A 1 189 ? 19.062 -10.664 -13.840 1.00 54.34 189 GLU A CA 1
ATOM 1436 C C . GLU A 1 189 ? 19.980 -11.781 -14.364 1.00 54.34 189 GLU A C 1
ATOM 1438 O O . GLU A 1 189 ? 20.808 -12.304 -13.624 1.00 54.34 189 GLU A O 1
ATOM 1443 N N . ALA A 1 190 ? 19.839 -12.137 -15.644 1.00 44.38 190 ALA A N 1
ATOM 1444 C CA . ALA A 1 190 ? 20.617 -13.160 -16.332 1.00 44.38 190 ALA A CA 1
ATOM 1445 C C . ALA A 1 190 ? 21.555 -12.619 -17.431 1.00 44.38 190 ALA A C 1
ATOM 1447 O O . ALA A 1 190 ? 22.210 -13.420 -18.094 1.00 44.38 190 ALA A O 1
ATOM 1448 N N . SER A 1 191 ? 21.649 -11.301 -17.666 1.00 43.28 191 SER A N 1
ATOM 1449 C CA . SER A 1 191 ? 22.516 -10.768 -18.728 1.00 43.28 191 SER A CA 1
ATOM 1450 C C . SER A 1 191 ? 23.775 -10.113 -18.167 1.00 43.28 191 SER A C 1
ATOM 1452 O O . SER A 1 191 ? 23.739 -9.164 -17.385 1.00 43.28 191 SER A O 1
ATOM 1454 N N . THR A 1 192 ? 24.917 -10.615 -18.614 1.00 44.84 192 THR A N 1
ATOM 1455 C CA . THR A 1 192 ? 26.236 -10.009 -18.468 1.00 44.84 192 THR A CA 1
ATOM 1456 C C . THR A 1 192 ? 26.222 -8.564 -18.970 1.00 44.84 192 THR A C 1
ATOM 1458 O O . THR A 1 192 ? 26.341 -8.374 -20.170 1.00 44.84 192 THR A O 1
ATOM 1461 N N . ARG A 1 193 ? 26.093 -7.553 -18.095 1.00 47.91 193 ARG A N 1
ATOM 1462 C CA . ARG A 1 193 ? 26.448 -6.122 -18.316 1.00 47.91 193 ARG A CA 1
ATOM 1463 C C . ARG A 1 193 ? 25.965 -5.403 -19.602 1.00 47.91 193 ARG A C 1
ATOM 1465 O O . ARG A 1 193 ? 26.291 -4.233 -19.761 1.00 47.91 193 ARG A O 1
ATOM 1472 N N . ALA A 1 194 ? 25.213 -6.041 -20.495 1.00 53.31 194 ALA A N 1
ATOM 1473 C CA . ALA A 1 194 ? 24.966 -5.572 -21.860 1.00 53.31 194 ALA A CA 1
ATOM 1474 C C . ALA A 1 194 ? 23.503 -5.203 -22.119 1.00 53.31 194 ALA A C 1
ATOM 1476 O O . ALA A 1 194 ? 23.224 -4.561 -23.126 1.00 53.31 194 ALA A O 1
ATOM 1477 N N . THR A 1 195 ? 22.581 -5.565 -21.222 1.00 54.56 195 THR A N 1
ATOM 1478 C CA . THR A 1 195 ? 21.189 -5.116 -21.316 1.00 54.56 195 THR A CA 1
ATOM 1479 C C . THR A 1 195 ? 21.036 -3.822 -20.523 1.00 54.56 195 THR A C 1
ATOM 1481 O O . THR A 1 195 ? 21.228 -3.852 -19.302 1.00 54.56 195 THR A O 1
ATOM 1484 N N . PRO A 1 196 ? 20.722 -2.689 -21.173 1.00 58.28 196 PRO A N 1
ATOM 1485 C CA . PRO A 1 196 ? 20.501 -1.435 -20.470 1.00 58.28 196 PRO A CA 1
ATOM 1486 C C . PRO A 1 196 ? 19.337 -1.570 -19.481 1.00 58.28 196 PRO A C 1
ATOM 1488 O O . PRO A 1 196 ? 18.355 -2.247 -19.801 1.00 58.28 196 PRO A O 1
ATOM 1491 N N . PRO A 1 197 ? 19.408 -0.927 -18.301 1.00 63.59 197 PRO A N 1
ATOM 1492 C CA . PRO A 1 197 ? 18.227 -0.771 -17.470 1.00 63.59 197 PRO A CA 1
ATOM 1493 C C . PRO A 1 197 ? 17.174 -0.023 -18.286 1.00 63.59 197 PRO A C 1
ATOM 1495 O O . PRO A 1 197 ? 17.473 0.959 -18.966 1.00 63.59 197 PRO A O 1
ATOM 1498 N N . CYS A 1 198 ? 15.939 -0.491 -18.237 1.00 64.75 198 CYS A N 1
ATOM 1499 C CA . CYS A 1 198 ? 14.838 0.240 -18.824 1.00 64.75 198 CYS A CA 1
ATOM 1500 C C . CYS A 1 198 ? 14.529 1.483 -17.974 1.00 64.75 198 CYS A C 1
ATOM 1502 O O . CYS A 1 198 ? 14.357 1.384 -16.760 1.00 64.75 198 CYS A O 1
ATOM 1504 N N . THR A 1 199 ? 14.507 2.650 -18.621 1.00 61.81 199 THR A N 1
ATOM 1505 C CA . THR A 1 199 ? 14.475 3.979 -17.982 1.00 61.81 199 THR A CA 1
ATOM 1506 C C . THR A 1 199 ? 13.125 4.690 -18.080 1.00 61.81 199 THR A C 1
ATOM 1508 O O . THR A 1 199 ? 12.951 5.742 -17.474 1.00 61.81 199 THR A O 1
ATOM 1511 N N . SER A 1 200 ? 12.174 4.135 -18.834 1.00 63.22 200 SER A N 1
ATOM 1512 C CA . SER A 1 200 ? 10.813 4.658 -18.967 1.00 63.22 200 SER A CA 1
ATOM 1513 C C . SER A 1 200 ? 9.873 3.566 -19.463 1.00 63.22 200 SER A C 1
ATOM 1515 O O . SER A 1 200 ? 10.275 2.760 -20.306 1.00 63.22 200 SER A O 1
ATOM 1517 N N . PHE A 1 201 ? 8.623 3.586 -19.007 1.00 69.25 201 PHE A N 1
ATOM 1518 C CA . PHE A 1 201 ? 7.587 2.649 -19.436 1.00 69.25 201 PHE A CA 1
ATOM 1519 C C . PHE A 1 201 ? 6.290 3.379 -19.739 1.00 69.25 201 PHE A C 1
ATOM 1521 O O . PHE A 1 201 ? 5.984 4.399 -19.125 1.00 69.25 201 PHE A O 1
ATOM 1528 N N . ASN A 1 202 ? 5.496 2.810 -20.640 1.00 81.00 202 ASN A N 1
ATOM 1529 C CA . ASN A 1 202 ? 4.082 3.135 -20.693 1.00 81.00 202 ASN A CA 1
ATOM 1530 C C . ASN A 1 202 ? 3.404 2.562 -19.433 1.00 81.00 202 ASN A C 1
ATOM 1532 O O . ASN A 1 202 ? 3.504 1.363 -19.167 1.00 81.00 202 ASN A O 1
ATOM 1536 N N . GLU A 1 203 ? 2.715 3.402 -18.659 1.00 85.00 203 GLU A N 1
ATOM 1537 C CA . GLU A 1 203 ? 2.064 2.995 -17.404 1.00 85.00 203 GLU A CA 1
ATOM 1538 C C . GLU A 1 203 ? 1.062 1.850 -17.604 1.00 85.00 203 GLU A C 1
ATOM 1540 O O . GLU A 1 203 ? 0.982 0.955 -16.766 1.00 85.00 203 GLU A O 1
ATOM 1545 N N . LEU A 1 204 ? 0.341 1.815 -18.730 1.00 87.38 204 LEU A N 1
ATOM 1546 C CA . LEU A 1 204 ? -0.609 0.740 -19.027 1.00 87.38 204 LEU A CA 1
ATOM 1547 C C . LEU A 1 204 ? 0.101 -0.580 -19.349 1.00 87.38 204 LEU A C 1
ATOM 1549 O O . LEU A 1 204 ? -0.372 -1.630 -18.924 1.00 87.38 204 LEU A O 1
ATOM 1553 N N . GLU A 1 205 ? 1.242 -0.550 -20.046 1.00 85.88 205 GLU A N 1
ATOM 1554 C CA . GLU A 1 205 ? 2.062 -1.751 -20.28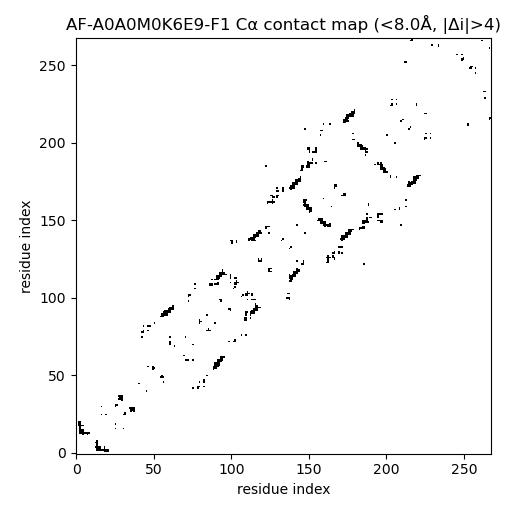6 1.00 85.88 205 GLU A CA 1
ATOM 1555 C C . GLU A 1 205 ? 2.683 -2.276 -18.988 1.00 85.88 205 GLU A C 1
ATOM 1557 O O . GLU A 1 205 ? 2.772 -3.488 -18.769 1.00 85.88 205 GLU A O 1
ATOM 1562 N N . LEU A 1 206 ? 3.087 -1.365 -18.102 1.00 85.94 206 LEU A N 1
ATOM 1563 C CA . LEU A 1 206 ? 3.597 -1.694 -16.780 1.00 85.94 206 LEU A CA 1
ATOM 1564 C C . LEU A 1 206 ? 2.511 -2.335 -15.909 1.00 85.94 206 LEU A C 1
ATOM 1566 O O . LEU A 1 206 ? 2.723 -3.425 -15.378 1.00 85.94 206 LEU A O 1
ATOM 1570 N N . ILE A 1 207 ? 1.338 -1.704 -15.802 1.00 90.00 207 ILE A N 1
ATOM 1571 C CA . ILE A 1 207 ? 0.189 -2.245 -15.065 1.00 90.00 207 ILE A CA 1
ATOM 1572 C C . ILE A 1 207 ? -0.218 -3.606 -15.642 1.00 90.00 207 ILE A C 1
ATOM 1574 O O . ILE A 1 207 ? -0.452 -4.543 -14.877 1.00 90.00 207 ILE A O 1
ATOM 1578 N N . ASP A 1 208 ? -0.248 -3.750 -16.970 1.00 88.44 208 ASP A N 1
ATOM 1579 C CA . ASP A 1 208 ? -0.525 -5.030 -17.619 1.00 88.44 208 ASP A CA 1
ATOM 1580 C C . ASP A 1 208 ? 0.512 -6.085 -17.241 1.00 88.44 208 ASP A C 1
ATOM 1582 O O . ASP A 1 208 ? 0.142 -7.174 -16.807 1.00 88.44 208 ASP A O 1
ATOM 1586 N N . THR A 1 209 ? 1.802 -5.755 -17.285 1.00 86.44 209 THR A N 1
ATOM 1587 C CA . THR A 1 209 ? 2.884 -6.667 -16.887 1.00 86.44 209 THR A CA 1
ATOM 1588 C C . THR A 1 209 ? 2.761 -7.104 -15.422 1.00 86.44 209 THR A C 1
ATOM 1590 O O . THR A 1 209 ? 2.865 -8.298 -15.125 1.00 86.44 209 THR A O 1
ATOM 1593 N N . LEU A 1 210 ? 2.481 -6.172 -14.505 1.00 89.69 210 LEU A N 1
ATOM 1594 C CA . LEU A 1 210 ? 2.249 -6.462 -13.084 1.00 89.69 210 LEU A CA 1
ATOM 1595 C C . LEU A 1 210 ? 1.032 -7.382 -12.894 1.00 89.69 210 LEU A C 1
ATOM 1597 O O . LEU A 1 210 ? 1.098 -8.395 -12.191 1.00 89.69 210 LEU A O 1
ATOM 1601 N N . TYR A 1 211 ? -0.070 -7.088 -13.583 1.00 90.25 211 TYR A N 1
ATOM 1602 C CA . TYR A 1 211 ? -1.264 -7.927 -13.576 1.00 90.25 211 TYR A CA 1
ATOM 1603 C C . TYR A 1 211 ? -0.978 -9.334 -14.144 1.00 90.25 211 TYR A C 1
ATOM 1605 O O . TYR A 1 211 ? -1.451 -10.340 -13.591 1.00 90.25 211 TYR A O 1
ATOM 1613 N N . LYS A 1 212 ? -0.146 -9.436 -15.194 1.00 86.00 212 LYS A N 1
ATOM 1614 C CA . LYS A 1 212 ? 0.295 -10.707 -15.796 1.00 86.00 212 LYS A CA 1
ATOM 1615 C C . LYS A 1 212 ? 1.064 -11.594 -14.848 1.00 86.00 212 LYS A C 1
ATOM 1617 O O . LYS A 1 212 ? 0.781 -12.789 -14.783 1.00 86.00 212 LYS A O 1
ATOM 1622 N N . MET A 1 213 ? 1.956 -11.014 -14.061 1.00 86.12 213 MET A N 1
ATOM 1623 C CA . MET A 1 213 ? 2.748 -11.773 -13.097 1.00 86.12 213 MET A CA 1
ATOM 1624 C C . MET A 1 213 ? 2.018 -12.085 -11.785 1.00 86.12 213 MET A C 1
ATOM 1626 O O . MET A 1 213 ? 2.585 -12.751 -10.927 1.00 86.12 213 MET A O 1
ATOM 1630 N N . GLY A 1 214 ? 0.761 -11.655 -11.632 1.00 87.38 214 GLY A N 1
ATOM 1631 C CA . GLY A 1 214 ? -0.061 -12.006 -10.473 1.00 87.38 214 GLY A CA 1
ATOM 1632 C C . GLY A 1 214 ? -0.010 -11.011 -9.315 1.00 87.38 214 GLY A C 1
ATOM 1633 O O . GLY A 1 214 ? -0.443 -11.361 -8.219 1.00 87.38 214 GLY A O 1
ATOM 1634 N N . VAL A 1 215 ? 0.456 -9.778 -9.546 1.00 92.75 215 VAL A N 1
ATOM 1635 C CA . VAL A 1 215 ? 0.268 -8.673 -8.592 1.00 92.75 215 VAL A CA 1
ATOM 1636 C C . VAL A 1 215 ? -1.232 -8.459 -8.382 1.00 92.75 215 VAL A C 1
ATOM 1638 O O . VAL A 1 215 ? -2.003 -8.398 -9.343 1.00 92.75 215 VAL A O 1
ATOM 1641 N N . VAL A 1 216 ? -1.654 -8.396 -7.118 1.00 94.12 216 VAL A N 1
ATOM 1642 C CA . VAL A 1 216 ? -3.074 -8.343 -6.729 1.00 94.12 216 VAL A CA 1
ATOM 1643 C C . VAL A 1 216 ? -3.575 -6.926 -6.462 1.00 94.12 216 VAL A C 1
ATOM 1645 O O . VAL A 1 216 ? -4.778 -6.730 -6.357 1.00 94.12 216 VAL A O 1
ATOM 1648 N N . GLY A 1 217 ? -2.678 -5.944 -6.380 1.00 93.50 217 GLY A N 1
ATOM 1649 C CA . GLY A 1 217 ? -3.027 -4.538 -6.206 1.00 93.50 217 GLY A CA 1
ATOM 1650 C C . GLY A 1 217 ? -1.853 -3.614 -6.510 1.00 93.50 217 GLY A C 1
ATOM 1651 O O . GLY A 1 217 ? -0.691 -4.011 -6.420 1.00 93.50 217 GLY A O 1
ATOM 1652 N N . VAL A 1 218 ? -2.154 -2.371 -6.867 1.00 93.62 218 VAL A N 1
ATOM 1653 C CA . VAL A 1 218 ? -1.157 -1.324 -7.106 1.00 93.62 218 VAL A CA 1
ATOM 1654 C C . VAL A 1 218 ? -1.598 -0.046 -6.399 1.00 93.62 218 VAL A C 1
ATOM 1656 O O . VAL A 1 218 ? -2.780 0.292 -6.417 1.00 93.62 218 VAL A O 1
ATOM 1659 N N . PHE A 1 219 ? -0.659 0.670 -5.794 1.00 93.50 219 PHE A N 1
ATOM 1660 C CA . PHE A 1 219 ? -0.841 2.061 -5.408 1.00 93.50 219 PHE A CA 1
ATOM 1661 C C . PHE A 1 219 ? -0.491 2.949 -6.596 1.00 93.50 219 PHE A C 1
ATOM 1663 O O . PHE A 1 219 ? 0.519 2.745 -7.276 1.00 93.50 219 PHE A O 1
ATOM 1670 N N . SER A 1 220 ? -1.338 3.940 -6.826 1.00 90.25 220 SER A N 1
ATOM 1671 C CA . SER A 1 220 ? -1.248 4.882 -7.930 1.00 90.25 220 SER A CA 1
ATOM 1672 C C . SER A 1 220 ? -1.646 6.249 -7.394 1.00 90.25 220 SER A C 1
ATOM 1674 O O . SER A 1 220 ? -2.659 6.375 -6.702 1.00 90.25 220 SER A O 1
ATOM 1676 N N . ASP A 1 221 ? -0.819 7.251 -7.678 1.00 86.88 221 ASP A N 1
ATOM 1677 C CA . ASP A 1 221 ? -1.126 8.649 -7.381 1.00 86.88 221 ASP A CA 1
ATOM 1678 C C . ASP A 1 221 ? -2.263 9.156 -8.290 1.00 86.88 221 ASP A C 1
ATOM 1680 O O . ASP A 1 221 ? -2.966 10.103 -7.937 1.00 86.88 221 ASP A O 1
ATOM 1684 N N . TRP A 1 222 ? -2.478 8.499 -9.438 1.00 86.81 222 TRP A N 1
ATOM 1685 C CA . TRP A 1 222 ? -3.502 8.827 -10.425 1.00 86.81 222 TRP A CA 1
ATOM 1686 C C . TRP A 1 222 ? -4.532 7.697 -10.572 1.00 86.81 222 TRP A C 1
ATOM 1688 O O . TRP A 1 222 ? -4.471 6.897 -11.514 1.00 86.81 222 TRP A O 1
ATOM 1698 N N . PRO A 1 223 ? -5.572 7.653 -9.713 1.00 87.75 223 PRO A N 1
ATOM 1699 C CA . PRO A 1 223 ? -6.534 6.550 -9.693 1.00 87.75 223 PRO A CA 1
ATOM 1700 C C . PRO A 1 223 ? -7.264 6.343 -11.030 1.00 87.75 223 PRO A C 1
ATOM 1702 O O . PRO A 1 223 ? -7.762 5.248 -11.298 1.00 87.75 223 PRO A O 1
ATOM 1705 N N . ALA A 1 224 ? -7.318 7.367 -11.889 1.00 88.69 224 ALA A N 1
ATOM 1706 C CA . ALA A 1 224 ? -7.885 7.273 -13.228 1.00 88.69 224 ALA A CA 1
ATOM 1707 C C . ALA A 1 224 ? -7.160 6.239 -14.109 1.00 88.69 224 ALA A C 1
ATOM 1709 O O . ALA A 1 224 ? -7.839 5.447 -14.760 1.00 88.69 224 ALA A O 1
ATOM 1710 N N . THR A 1 225 ? -5.822 6.188 -14.096 1.00 87.94 225 THR A N 1
ATOM 1711 C CA . THR A 1 225 ? -5.035 5.281 -14.952 1.00 87.94 225 THR A CA 1
ATOM 1712 C C . THR A 1 225 ? -5.339 3.820 -14.627 1.00 87.94 225 THR A C 1
ATOM 1714 O O . THR A 1 225 ? -5.708 3.033 -15.503 1.00 87.94 225 THR A O 1
ATOM 1717 N N . VAL A 1 226 ? -5.266 3.460 -13.343 1.00 91.06 226 VAL A N 1
ATOM 1718 C CA . VAL A 1 226 ? -5.530 2.089 -12.880 1.00 91.06 226 VAL A CA 1
ATOM 1719 C C . VAL A 1 226 ? -7.005 1.702 -13.028 1.00 91.06 226 VAL A C 1
ATOM 1721 O O . VAL A 1 226 ? -7.306 0.569 -13.404 1.00 91.06 226 VAL A O 1
ATOM 1724 N N . THR A 1 227 ? -7.932 2.648 -12.827 1.00 90.31 227 THR A N 1
ATOM 1725 C CA . THR A 1 227 ? -9.376 2.418 -13.020 1.00 90.31 227 THR A CA 1
ATOM 1726 C C . THR A 1 227 ? -9.721 2.213 -14.493 1.00 90.31 227 THR A C 1
ATOM 1728 O O . THR A 1 227 ? -10.517 1.330 -14.826 1.00 90.31 227 THR A O 1
ATOM 1731 N N . PHE A 1 228 ? -9.117 2.998 -15.389 1.00 90.25 228 PHE A N 1
ATOM 1732 C CA . PHE A 1 228 ? -9.285 2.853 -16.832 1.00 90.25 228 PHE A CA 1
ATOM 1733 C C . PHE A 1 228 ? -8.793 1.480 -17.294 1.00 90.25 228 PHE A C 1
ATOM 1735 O O . PHE A 1 228 ? -9.549 0.739 -17.925 1.00 90.25 228 PHE A O 1
ATOM 1742 N N . TYR A 1 229 ? -7.577 1.096 -16.893 1.00 91.06 229 TYR A N 1
ATOM 1743 C CA . TYR A 1 229 ? -7.028 -0.223 -17.197 1.00 91.06 229 TYR A CA 1
ATOM 1744 C C . TYR A 1 229 ? -7.941 -1.356 -16.697 1.00 91.06 229 TYR A C 1
ATOM 1746 O O . TYR A 1 229 ? -8.311 -2.245 -17.469 1.00 91.06 229 TYR A O 1
ATOM 1754 N N . ALA A 1 230 ? -8.365 -1.304 -15.428 1.00 88.56 230 ALA A N 1
ATOM 1755 C CA . ALA A 1 230 ? -9.251 -2.311 -14.844 1.00 88.56 230 ALA A CA 1
ATOM 1756 C C . ALA A 1 230 ? -10.582 -2.426 -15.609 1.00 88.56 230 ALA A C 1
ATOM 1758 O O . ALA A 1 230 ? -11.035 -3.533 -15.903 1.00 88.56 230 ALA A O 1
ATOM 1759 N N . SER A 1 231 ? -11.163 -1.290 -16.008 1.00 88.56 231 SER A N 1
ATOM 1760 C CA . SER A 1 231 ? -12.399 -1.242 -16.799 1.00 88.56 231 SER A CA 1
ATOM 1761 C C . SER A 1 231 ? -12.229 -1.897 -18.174 1.00 88.56 231 SER A C 1
ATOM 1763 O O . SER A 1 231 ? -13.107 -2.641 -18.619 1.00 88.56 231 SER A O 1
ATOM 1765 N N . CYS A 1 232 ? -11.090 -1.679 -18.841 1.00 88.94 232 CYS A N 1
ATOM 1766 C CA . CYS A 1 232 ? -10.770 -2.338 -20.106 1.00 88.94 232 CYS A CA 1
ATOM 1767 C C . CYS A 1 232 ? -10.652 -3.860 -19.945 1.00 88.94 232 CYS A C 1
ATOM 1769 O O . CYS A 1 232 ? -11.237 -4.604 -20.733 1.00 88.94 232 CYS A O 1
ATOM 1771 N N . ILE A 1 233 ? -9.941 -4.340 -18.921 1.00 85.69 233 ILE A N 1
ATOM 1772 C CA . ILE A 1 233 ? -9.776 -5.781 -18.680 1.00 85.69 233 ILE A CA 1
ATOM 1773 C C . ILE A 1 233 ? -11.113 -6.458 -18.365 1.00 85.69 233 ILE A C 1
ATOM 1775 O O . ILE A 1 233 ? -11.396 -7.532 -18.904 1.00 85.69 233 ILE A O 1
ATOM 1779 N N . ASP A 1 234 ? -11.970 -5.831 -17.563 1.00 77.81 234 ASP A N 1
ATOM 1780 C CA . ASP A 1 234 ? -13.307 -6.356 -17.273 1.00 77.81 234 ASP A CA 1
ATOM 1781 C C . ASP A 1 234 ? -14.210 -6.369 -18.514 1.00 77.81 234 ASP A C 1
ATOM 1783 O O . ASP A 1 234 ? -14.907 -7.357 -18.775 1.00 77.81 234 ASP A O 1
ATOM 1787 N N . HIS A 1 235 ? -14.143 -5.333 -19.352 1.00 77.56 235 HIS A N 1
ATOM 1788 C CA . HIS A 1 235 ? -14.833 -5.330 -20.641 1.00 77.56 235 HIS A CA 1
ATOM 1789 C C . HIS A 1 235 ? -14.369 -6.483 -21.548 1.00 77.56 235 HIS A C 1
ATOM 1791 O O . HIS A 1 235 ? -15.184 -7.184 -22.149 1.00 77.56 235 HIS A O 1
ATOM 1797 N N . LEU A 1 236 ? -13.059 -6.732 -21.617 1.00 77.69 236 LEU A N 1
ATOM 1798 C CA . LEU A 1 236 ? -12.504 -7.834 -22.404 1.00 77.69 236 LEU A CA 1
ATOM 1799 C C . LEU A 1 236 ? -12.897 -9.208 -21.846 1.00 77.69 236 LEU A C 1
ATOM 1801 O O . LEU A 1 236 ? -13.105 -10.138 -22.623 1.00 77.69 236 LEU A O 1
ATOM 1805 N N . ARG A 1 237 ? -13.039 -9.353 -20.522 1.00 73.69 237 ARG A N 1
ATOM 1806 C CA . ARG A 1 237 ? -13.531 -10.589 -19.887 1.00 73.69 237 ARG A CA 1
ATOM 1807 C C . ARG A 1 237 ? -14.999 -10.858 -20.212 1.00 73.69 237 ARG A C 1
ATOM 1809 O O . ARG A 1 237 ? -15.338 -11.991 -20.529 1.00 73.69 237 ARG A O 1
ATOM 1816 N N . THR A 1 238 ? -15.851 -9.835 -20.168 1.00 70.06 238 THR A N 1
ATOM 1817 C CA . THR A 1 238 ? -17.300 -9.970 -20.432 1.00 70.06 238 THR A CA 1
ATOM 1818 C C . THR A 1 238 ? -17.632 -10.231 -21.901 1.00 70.06 238 THR A C 1
ATOM 1820 O O . THR A 1 238 ? -18.629 -10.884 -22.192 1.00 70.06 238 THR A O 1
ATOM 1823 N N . LYS A 1 239 ? -16.794 -9.762 -22.835 1.00 62.38 239 LYS A N 1
ATOM 1824 C CA . LYS A 1 239 ? -16.946 -10.022 -24.276 1.00 62.38 239 LYS A CA 1
ATOM 1825 C C . LYS A 1 239 ? -16.334 -11.332 -24.758 1.00 62.38 239 LYS A C 1
ATOM 1827 O O . LYS A 1 239 ? -16.544 -11.697 -25.916 1.00 62.38 239 LYS A O 1
ATOM 1832 N N . ARG A 1 240 ? -15.574 -12.044 -23.922 1.00 52.41 240 ARG A N 1
ATOM 1833 C CA . ARG A 1 240 ? -15.095 -13.373 -24.302 1.00 52.41 240 ARG A CA 1
ATOM 1834 C C . ARG A 1 240 ? -16.299 -14.315 -24.334 1.00 52.41 240 ARG A C 1
ATOM 1836 O O . ARG A 1 240 ? -16.969 -14.439 -23.306 1.00 52.41 240 ARG A O 1
ATOM 1843 N N . PRO A 1 241 ? -16.589 -14.992 -25.466 1.00 47.31 241 PRO A N 1
ATOM 1844 C CA . PRO A 1 241 ? -17.505 -16.122 -25.422 1.00 47.31 241 PRO A CA 1
ATOM 1845 C C . PRO A 1 241 ? -17.013 -17.078 -24.334 1.00 47.31 241 PRO A C 1
ATOM 1847 O O . PRO A 1 241 ? -15.813 -17.111 -24.048 1.00 47.31 241 PRO A O 1
ATOM 1850 N N . ALA A 1 242 ? -17.925 -17.825 -23.711 1.00 50.00 242 ALA A N 1
ATOM 1851 C CA . ALA A 1 242 ? -17.596 -18.896 -22.776 1.00 50.00 242 ALA A CA 1
ATOM 1852 C C . ALA A 1 242 ? -16.814 -19.999 -23.517 1.00 50.00 242 ALA A C 1
ATOM 1854 O O . ALA A 1 242 ? -17.329 -21.071 -23.816 1.00 50.00 242 ALA A O 1
ATOM 1855 N N . ALA A 1 243 ? -15.580 -19.702 -23.913 1.00 45.19 243 ALA A N 1
ATOM 1856 C CA . ALA A 1 243 ? -14.734 -20.560 -24.703 1.00 45.19 243 ALA A CA 1
ATOM 1857 C C . ALA A 1 243 ? -14.139 -21.580 -23.742 1.00 45.19 243 ALA A C 1
ATOM 1859 O O . ALA A 1 243 ? -13.174 -21.332 -23.022 1.00 45.19 243 ALA A O 1
ATOM 1860 N N . SER A 1 244 ? -14.852 -22.701 -23.669 1.00 42.66 244 SER A N 1
ATOM 1861 C CA . SER A 1 244 ? -14.292 -24.031 -23.862 1.00 42.66 244 SER A CA 1
ATOM 1862 C C . SER A 1 244 ? -12.827 -24.175 -23.449 1.00 42.66 244 SER A C 1
ATOM 1864 O O . SER A 1 244 ? -11.904 -23.874 -24.200 1.00 42.66 244 SER A O 1
ATOM 1866 N N . THR A 1 245 ? -12.664 -24.805 -22.290 1.00 40.81 245 THR A N 1
ATOM 1867 C CA . THR A 1 245 ? -11.447 -25.445 -21.787 1.00 40.81 245 THR A CA 1
ATOM 1868 C C . THR A 1 245 ? -10.375 -24.505 -21.222 1.00 40.81 245 THR A C 1
ATOM 1870 O O . THR A 1 245 ? -9.757 -23.689 -21.892 1.00 40.81 245 THR A O 1
ATOM 1873 N N . CYS A 1 246 ? -10.085 -24.728 -19.940 1.00 40.94 246 CYS A N 1
ATOM 1874 C CA . CYS A 1 246 ? -9.003 -24.175 -19.113 1.00 40.94 246 CYS A CA 1
ATOM 1875 C C . CYS A 1 246 ? -7.570 -24.384 -19.704 1.00 40.94 246 CYS A C 1
ATOM 1877 O O . CYS A 1 246 ? -6.577 -24.097 -19.039 1.00 40.94 246 CYS A O 1
ATOM 1879 N N . GLY A 1 247 ? -7.438 -24.860 -20.952 1.00 37.97 247 GLY A N 1
ATOM 1880 C CA . GLY A 1 247 ? -6.175 -25.112 -21.653 1.00 37.97 247 GLY A CA 1
ATOM 1881 C C . GLY A 1 247 ? -5.492 -23.850 -22.191 1.00 37.97 247 GLY A C 1
ATOM 1882 O O . GLY A 1 247 ? -4.301 -23.664 -21.950 1.00 37.97 247 GLY A O 1
ATOM 1883 N N . GLU A 1 248 ? -6.225 -22.935 -22.833 1.00 40.91 248 GLU A N 1
ATOM 1884 C CA . GLU A 1 248 ? -5.629 -21.700 -23.383 1.00 40.91 248 GLU A CA 1
ATOM 1885 C C . GLU A 1 248 ? -5.242 -20.689 -22.289 1.00 40.91 248 GLU A C 1
ATOM 1887 O O . GLU A 1 248 ? -4.288 -19.926 -22.436 1.00 40.91 248 GLU A O 1
ATOM 1892 N N . VAL A 1 249 ? -5.928 -20.718 -21.140 1.00 41.16 249 VAL A N 1
ATOM 1893 C CA . VAL A 1 249 ? -5.638 -19.832 -19.998 1.00 41.16 249 VAL A CA 1
ATOM 1894 C C . VAL A 1 249 ? -4.320 -20.210 -19.308 1.00 41.16 249 VAL A C 1
ATOM 1896 O O . VAL A 1 249 ? -3.570 -19.321 -18.897 1.00 41.16 249 VAL A O 1
ATOM 1899 N N . LYS A 1 250 ? -3.984 -21.509 -19.240 1.00 38.53 250 LYS A N 1
ATOM 1900 C CA . LYS A 1 250 ? -2.688 -21.978 -18.716 1.00 38.53 250 LYS A CA 1
ATOM 1901 C C . LYS A 1 250 ? -1.511 -21.506 -19.571 1.00 38.53 250 LYS A C 1
ATOM 1903 O O . LYS A 1 250 ? -0.478 -21.153 -19.011 1.00 38.53 250 LYS A O 1
ATOM 1908 N N . ALA A 1 251 ? -1.683 -21.463 -20.893 1.00 37.94 251 ALA A N 1
ATOM 1909 C CA . ALA A 1 251 ? -0.612 -21.143 -21.834 1.00 37.94 251 ALA A CA 1
ATOM 1910 C C . ALA A 1 251 ? -0.161 -19.671 -21.789 1.00 37.94 251 ALA A C 1
ATOM 1912 O O . ALA A 1 251 ? 0.989 -19.388 -22.106 1.00 37.94 251 ALA A O 1
ATOM 1913 N N . ILE A 1 252 ? -1.035 -18.741 -21.380 1.00 43.22 252 ILE A N 1
ATOM 1914 C CA . ILE A 1 252 ? -0.722 -17.300 -21.413 1.00 43.22 252 ILE A CA 1
ATOM 1915 C C . ILE A 1 252 ? -0.372 -16.739 -20.021 1.00 43.22 252 ILE A C 1
ATOM 1917 O O . ILE A 1 252 ? 0.400 -15.789 -19.936 1.00 43.22 252 ILE A O 1
ATOM 1921 N N . TRP A 1 253 ? -0.892 -17.311 -18.923 1.00 42.56 253 TRP A N 1
ATOM 1922 C CA . TRP A 1 253 ? -0.813 -16.658 -17.599 1.00 42.56 253 TRP A CA 1
ATOM 1923 C C . TRP A 1 253 ? -0.237 -17.506 -16.461 1.00 42.56 253 TRP A C 1
ATOM 1925 O O . TRP A 1 253 ? -0.201 -17.013 -15.340 1.00 42.56 253 TRP A O 1
ATOM 1935 N N . ASN A 1 254 ? 0.182 -18.756 -16.706 1.00 40.59 254 ASN A N 1
ATOM 1936 C CA . ASN A 1 254 ? 0.796 -19.663 -15.717 1.00 40.59 254 ASN A CA 1
ATOM 1937 C C . ASN A 1 254 ? 0.169 -19.608 -14.300 1.00 40.59 254 ASN A C 1
ATOM 1939 O O . ASN A 1 254 ? 0.862 -19.702 -13.288 1.00 40.59 254 ASN A O 1
ATOM 1943 N N . ARG A 1 255 ? -1.156 -19.409 -14.211 1.00 44.94 255 ARG A N 1
ATOM 1944 C CA . ARG A 1 255 ? -1.893 -19.411 -12.944 1.00 44.94 255 ARG A CA 1
ATOM 1945 C C . ARG A 1 255 ? -2.398 -20.823 -12.686 1.00 44.94 255 ARG A C 1
ATOM 1947 O O . ARG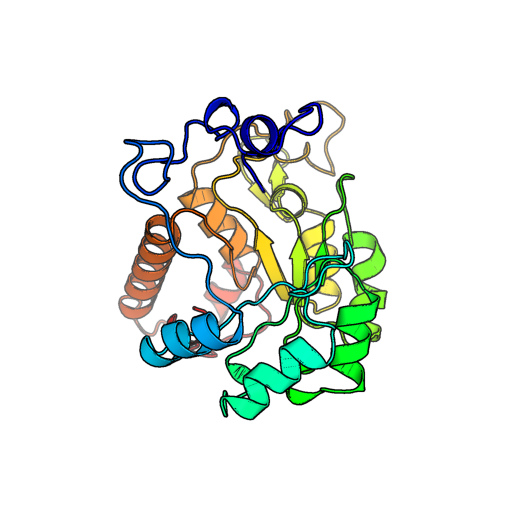 A 1 255 ? -3.131 -21.388 -13.495 1.00 44.94 255 ARG A O 1
ATOM 1954 N N . SER A 1 256 ? -2.050 -21.371 -11.528 1.00 38.16 256 SER A N 1
ATOM 1955 C CA . SER A 1 256 ? -2.494 -22.692 -11.064 1.00 38.16 256 SER A CA 1
ATOM 1956 C C . SER A 1 256 ? -3.986 -22.740 -10.698 1.00 38.16 256 SER A C 1
ATOM 1958 O O . SER A 1 256 ? -4.512 -23.822 -10.456 1.00 38.16 256 SER A O 1
ATOM 1960 N N . GLY A 1 257 ? -4.680 -21.595 -10.657 1.00 39.69 257 GLY A N 1
ATOM 1961 C CA . GLY A 1 257 ? -6.105 -21.497 -10.334 1.00 39.69 257 GLY A CA 1
ATOM 1962 C C . GLY A 1 257 ? -6.934 -20.995 -11.516 1.00 39.69 257 GLY A C 1
ATOM 1963 O O . GLY A 1 257 ? -6.905 -19.808 -11.832 1.00 39.69 257 GLY A O 1
ATOM 1964 N N . CYS A 1 258 ? -7.692 -21.889 -12.153 1.00 35.03 258 CYS A N 1
ATOM 1965 C CA . CYS A 1 258 ? -8.796 -21.518 -13.042 1.00 35.03 258 CYS A CA 1
ATOM 1966 C C . CYS A 1 258 ? -10.032 -21.140 -12.198 1.00 35.03 258 CYS A C 1
ATOM 1968 O O . CYS A 1 258 ? -10.361 -21.825 -11.234 1.00 35.03 258 CYS A O 1
ATOM 1970 N N . CYS A 1 259 ? -10.750 -20.101 -12.635 1.00 35.12 259 CYS A N 1
ATOM 1971 C CA . CYS A 1 259 ? -12.181 -19.882 -12.378 1.00 35.12 259 CYS A CA 1
ATOM 1972 C C . CYS A 1 259 ? -12.634 -19.566 -10.939 1.00 35.12 259 CYS A C 1
ATOM 1974 O O . CYS A 1 259 ? -13.584 -20.160 -10.440 1.00 35.12 259 CYS A O 1
ATOM 1976 N N . GLY A 1 260 ? -12.048 -18.542 -10.320 1.00 34.38 260 GLY A N 1
ATOM 1977 C CA . GLY A 1 260 ? -12.777 -17.701 -9.368 1.00 34.38 260 GLY A CA 1
ATOM 1978 C C . GLY A 1 260 ? -13.095 -16.377 -10.052 1.00 34.38 260 GLY A C 1
ATOM 1979 O O . GLY A 1 260 ? -12.178 -15.609 -10.336 1.00 34.38 260 GLY A O 1
ATOM 1980 N N . ALA A 1 261 ? -14.361 -16.122 -10.375 1.00 36.09 261 ALA A N 1
ATOM 1981 C CA . ALA A 1 261 ? -14.810 -14.825 -10.863 1.00 36.09 261 ALA A CA 1
ATOM 1982 C C . ALA A 1 261 ? -14.747 -13.799 -9.722 1.00 36.09 261 ALA A C 1
ATOM 1984 O O . ALA A 1 261 ? -15.773 -13.416 -9.175 1.00 36.09 261 ALA A O 1
ATOM 1985 N N . GLN A 1 262 ? -13.549 -13.355 -9.346 1.00 35.62 262 GLN A N 1
ATOM 1986 C CA . GLN A 1 262 ? -13.426 -12.139 -8.554 1.00 35.62 262 GLN A CA 1
ATOM 1987 C C . GLN A 1 262 ? -13.593 -10.969 -9.516 1.00 35.62 262 GLN A C 1
ATOM 1989 O O . GLN A 1 262 ? -12.708 -10.660 -10.320 1.00 35.62 262 GLN A O 1
ATOM 1994 N N . SER A 1 263 ? -14.788 -10.382 -9.500 1.00 34.62 263 SER A N 1
ATOM 1995 C CA . SER A 1 263 ? -15.062 -9.124 -10.198 1.00 34.62 263 SER A CA 1
ATOM 1996 C C . SER A 1 263 ? -14.063 -8.048 -9.749 1.00 34.62 263 SER A C 1
ATOM 1998 O O . SER A 1 263 ? -13.559 -8.115 -8.626 1.00 34.62 263 SER A O 1
ATOM 2000 N N . ALA A 1 264 ? -13.792 -7.024 -10.567 1.00 34.97 264 ALA A N 1
ATOM 2001 C CA . ALA A 1 264 ? -12.943 -5.911 -10.130 1.00 34.97 264 ALA A CA 1
ATOM 2002 C C . ALA A 1 264 ? -13.439 -5.241 -8.831 1.00 34.97 264 ALA A C 1
ATOM 2004 O O . ALA A 1 264 ? -12.627 -4.660 -8.126 1.00 34.97 264 ALA A O 1
ATOM 2005 N N . ARG A 1 265 ? -14.722 -5.392 -8.449 1.00 33.97 265 ARG A N 1
ATOM 2006 C CA . ARG A 1 265 ? -15.248 -4.947 -7.139 1.00 33.97 265 ARG A CA 1
ATOM 2007 C C . ARG A 1 265 ? -14.635 -5.668 -5.933 1.00 33.97 265 ARG A C 1
ATOM 2009 O O . ARG A 1 265 ? -14.693 -5.162 -4.816 1.00 33.97 265 ARG A O 1
ATOM 2016 N N . GLU A 1 266 ? -14.114 -6.875 -6.117 1.00 35.44 266 GLU A N 1
ATOM 2017 C CA . GLU A 1 266 ? -13.478 -7.623 -5.029 1.00 35.44 266 GLU A CA 1
ATOM 2018 C C . GLU A 1 266 ? -11.989 -7.290 -4.917 1.00 35.44 266 GLU A C 1
ATOM 2020 O O . GLU A 1 266 ? -11.458 -7.238 -3.807 1.00 35.44 266 GLU A O 1
ATOM 2025 N N . VAL A 1 267 ? -11.347 -6.990 -6.050 1.00 36.06 267 VAL A N 1
ATOM 2026 C CA . VAL A 1 267 ? -9.907 -6.703 -6.150 1.00 36.06 267 VAL A CA 1
ATOM 2027 C C . VAL A 1 267 ? -9.582 -5.231 -5.871 1.00 36.06 267 VAL A C 1
ATOM 2029 O O . VAL A 1 267 ? -8.542 -4.954 -5.282 1.00 36.06 267 VAL A O 1
ATOM 2032 N N . PHE A 1 268 ? -10.482 -4.307 -6.216 1.00 35.78 268 PHE A N 1
ATOM 2033 C CA . PHE A 1 268 ? -10.385 -2.879 -5.897 1.00 35.78 268 PHE A CA 1
ATOM 2034 C C . PHE A 1 268 ? -11.410 -2.509 -4.817 1.00 35.78 268 PHE A C 1
ATOM 2036 O O . PHE A 1 268 ? -12.593 -2.897 -4.934 1.00 35.78 268 PHE A O 1
#

Secondary structure (DSSP, 8-state):
-TT--TT-SSHHHHT-GGGS-TTS--TTSHHHHSS--PPP--HHHHHHHHHHTT--B--EEPPP---TTPPPHHHHHHHHHHTT--GGGB--EES-HHHHHHHHHH-HHHHTT-EEEE--SSTTGGGGTHHHHHHTT--EEEEBGGGTEEE-TTSSSEEE-HHHHHHHHTT-EEEEB-GGG-PPPBPPTTS-S-SPPP----HHHHHHHHHHTT--EE--S-HHHHHHHHHHHHHHHHTS---S-THHHHHHH--S-------HHHH-

InterPro domains:
  IPR017946 PLC-like phosphodiesterase, TIM beta/alpha-barrel domain superfamily [G3DSA:3.20.20.190] (8-229)
  IPR017946 PLC-like phosphodiesterase, TIM beta/alpha-barrel domain superfamily [SSF51695] (38-227)

Foldseek 3Di:
DQQADPPDPDPCNRNDCVSPDPVDDCCQDCNPPVPHHPDDDALLVVCVVCVVVVAAEEDEQEDDDDDDRHADLVRNVVSCVVVVPQLLRYAYEYCDPVSLLCCVPPVVRNSQRHEHEFPDPDALTCLVVLLVCLVSNAAHYEYELLNQWEADPVLPATDGDSSLVSNVVSNHAYEYDDLPVQDWHHYDPPDDPPRDTHRGDDSLRSLVNCVLSRHLYYHYPDVVSVVVSLVVVLVVVVPDDPDDDPVVVCVRRVDPDPDDPPRVVNSD

Mean predicted aligned error: 10.33 Å

pLDDT: mean 79.56, std 19.19, range [33.97, 98.62]

Radius of gyration: 20.37 Å; Cα contacts (8 Å, |Δi|>4): 394; chains: 1; bounding box: 46×57×46 Å